Protein AF-A0A0U2KUY8-F1 (afdb_monomer)

InterPro domains:
  IPR002937 Amine oxidase [PF01593] (5-280)
  IPR036188 FAD/NAD(P)-binding domain superfamily [SSF51905] (15-247)
  IPR050464 Zeta Carotene Desaturase and Related Oxidoreductases [PTHR42923] (5-279)

Radius of gyration: 23.81 Å; Cα contacts (8 Å, |Δi|>4): 406; chains: 1; bounding box: 60×33×78 Å

Solvent-accessible surface area (backbone atoms only — not comparable to full-atom values): 16259 Å² total; per-residue (Å²): 133,51,61,41,82,47,80,41,46,52,36,30,51,3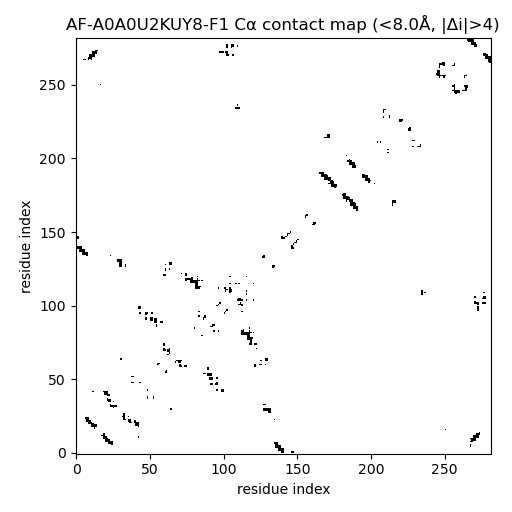7,87,92,71,47,78,22,43,39,50,49,82,44,101,51,52,45,42,56,14,58,54,47,13,62,71,68,30,70,60,48,56,72,68,45,35,53,24,43,52,48,20,55,64,73,31,53,46,57,45,32,74,80,38,49,69,62,17,52,51,58,36,58,74,32,52,90,39,26,30,42,61,54,37,46,75,48,55,26,46,71,64,44,36,48,56,50,44,24,28,52,30,31,63,73,68,66,40,43,33,76,74,34,37,28,24,63,58,49,52,53,49,32,44,45,42,65,30,53,72,71,53,65,40,63,44,64,82,55,58,55,60,74,65,50,52,40,57,52,52,49,57,42,41,78,72,73,49,83,87,72,81,80,54,46,77,70,40,71,40,64,50,64,48,99,88,62,52,77,47,73,70,30,35,37,31,35,40,93,92,47,72,50,75,49,72,66,98,73,87,83,87,94,56,56,71,71,54,40,67,68,44,52,62,74,76,50,46,78,40,65,79,58,35,56,58,71,76,61,74,84,78,84,83,84,89,86,85,85,88,74,93,46,33,82,66,32,79,89,39,68,66,66,12,55,45,82,88,59,93,62,58,64,70,44,56,38,28,21,58,83,50,101,52,55,47,75,42,124

Structure (mmCIF, N/CA/C/O backbone):
data_AF-A0A0U2KUY8-F1
#
_entry.id   AF-A0A0U2KUY8-F1
#
loop_
_atom_site.group_PDB
_atom_site.id
_atom_site.type_symbol
_atom_site.label_atom_id
_atom_site.label_alt_id
_atom_site.label_comp_id
_atom_site.label_asym_id
_atom_site.label_entity_id
_atom_site.label_seq_id
_atom_site.pdbx_PDB_ins_code
_atom_site.Cartn_x
_atom_site.Cartn_y
_atom_site.Cartn_z
_atom_site.occupancy
_atom_site.B_iso_or_equiv
_atom_site.auth_seq_id
_atom_site.auth_comp_id
_atom_site.auth_asym_id
_atom_site.auth_atom_id
_atom_site.pdbx_PDB_model_num
ATOM 1 N N . LYS A 1 1 ? -7.406 -19.605 -7.220 1.00 79.31 1 LYS A N 1
ATOM 2 C CA . LYS A 1 1 ? -8.595 -19.658 -8.114 1.00 79.31 1 LYS A CA 1
ATOM 3 C C . LYS A 1 1 ? -9.165 -18.277 -8.457 1.00 79.31 1 LYS A C 1
ATOM 5 O O . LYS A 1 1 ? -9.568 -18.095 -9.593 1.00 79.31 1 LYS A O 1
ATOM 10 N N . ASN A 1 2 ? -9.230 -17.318 -7.523 1.00 90.06 2 ASN A N 1
ATOM 11 C CA . ASN A 1 2 ? -9.741 -15.964 -7.818 1.00 90.06 2 ASN A CA 1
ATOM 12 C C . ASN A 1 2 ? -8.658 -14.955 -8.236 1.00 90.06 2 ASN A C 1
ATOM 14 O O . ASN A 1 2 ? -8.990 -13.882 -8.724 1.00 90.06 2 ASN A O 1
ATOM 18 N N . LEU A 1 3 ? -7.389 -15.318 -8.046 1.00 90.12 3 LEU A N 1
ATOM 19 C CA . LEU A 1 3 ? -6.219 -14.510 -8.359 1.00 90.12 3 LEU A CA 1
ATOM 20 C C . LEU A 1 3 ? -5.613 -14.981 -9.687 1.00 90.12 3 LEU A C 1
ATOM 22 O O . LEU A 1 3 ? -5.137 -16.119 -9.763 1.00 90.12 3 LEU A O 1
ATOM 26 N N . LEU A 1 4 ? -5.672 -14.123 -10.700 1.00 89.12 4 LEU A N 1
ATOM 27 C CA . LEU A 1 4 ? -5.078 -14.303 -12.022 1.00 89.12 4 LEU A CA 1
ATOM 28 C C . LEU A 1 4 ? -3.611 -13.899 -11.957 1.00 89.12 4 LEU A C 1
ATOM 30 O O . LEU A 1 4 ? -3.292 -12.866 -11.376 1.00 89.12 4 LEU A O 1
ATOM 34 N N . VAL A 1 5 ? -2.727 -14.722 -12.509 1.00 88.50 5 VAL A N 1
ATOM 35 C CA . VAL A 1 5 ? -1.297 -14.405 -12.570 1.00 88.50 5 VAL A CA 1
ATOM 36 C C . VAL A 1 5 ? -1.081 -13.340 -13.639 1.00 88.50 5 VAL A C 1
ATOM 38 O O . VAL A 1 5 ? -1.697 -13.415 -14.701 1.00 88.50 5 VAL A O 1
ATOM 41 N N . LYS A 1 6 ? -0.229 -12.364 -13.336 1.00 86.19 6 LYS A N 1
ATOM 42 C CA . LYS A 1 6 ? 0.294 -11.393 -14.295 1.00 86.19 6 LYS A CA 1
ATOM 43 C C . LYS A 1 6 ? 1.805 -11.534 -14.362 1.00 86.19 6 LYS A C 1
ATOM 45 O O . LYS A 1 6 ? 2.431 -12.022 -13.417 1.00 86.19 6 LYS A O 1
ATOM 50 N N . ASP A 1 7 ? 2.372 -11.091 -15.472 1.00 82.94 7 ASP A N 1
ATOM 51 C CA . ASP A 1 7 ? 3.815 -11.002 -15.622 1.00 82.94 7 ASP A CA 1
ATOM 52 C C . ASP A 1 7 ? 4.376 -10.007 -14.607 1.00 82.94 7 ASP A C 1
ATOM 54 O O . ASP A 1 7 ? 3.868 -8.894 -14.464 1.00 82.94 7 ASP A O 1
ATOM 58 N N . HIS A 1 8 ? 5.422 -10.400 -13.883 1.00 79.62 8 HIS A N 1
ATOM 59 C CA . HIS A 1 8 ? 6.060 -9.500 -12.932 1.00 79.62 8 HIS A CA 1
ATOM 60 C C . HIS A 1 8 ? 7.115 -8.637 -13.619 1.00 79.62 8 HIS A C 1
ATOM 62 O O . HIS A 1 8 ? 8.322 -8.879 -13.536 1.00 79.62 8 HIS A O 1
ATOM 68 N N . THR A 1 9 ? 6.618 -7.622 -14.309 1.00 82.81 9 THR A N 1
ATOM 69 C CA . THR A 1 9 ? 7.423 -6.638 -15.020 1.00 82.81 9 THR A CA 1
ATOM 70 C C . THR A 1 9 ? 6.902 -5.260 -14.659 1.00 82.81 9 THR A C 1
ATOM 72 O O . THR A 1 9 ? 5.727 -4.957 -14.865 1.00 82.81 9 THR A O 1
ATOM 75 N N . HIS A 1 10 ? 7.771 -4.414 -14.111 1.00 86.25 10 HIS A N 1
ATOM 76 C CA . HIS A 1 10 ? 7.418 -3.017 -13.901 1.00 86.25 10 HIS A CA 1
ATOM 77 C C . HIS A 1 10 ? 7.623 -2.276 -15.217 1.00 86.25 10 HIS A C 1
ATOM 79 O O . HIS A 1 10 ? 8.759 -2.113 -15.662 1.00 86.25 10 HIS A O 1
ATOM 85 N N . THR A 1 11 ? 6.518 -1.862 -15.833 1.00 90.00 11 THR A N 1
ATOM 86 C CA . THR A 1 11 ? 6.511 -1.249 -17.165 1.00 90.00 11 THR A CA 1
ATOM 87 C C . THR A 1 11 ? 6.420 0.267 -17.038 1.00 90.00 11 THR A C 1
ATOM 89 O O . THR A 1 11 ? 5.419 0.793 -16.559 1.00 90.00 11 THR A O 1
ATOM 92 N N . PHE A 1 12 ? 7.456 0.979 -17.465 1.00 91.62 12 PHE A N 1
ATOM 93 C CA . PHE A 1 12 ? 7.534 2.435 -17.486 1.00 91.62 12 PHE A CA 1
ATOM 94 C C . PHE A 1 12 ? 7.145 2.946 -18.874 1.00 91.62 12 PHE A C 1
ATOM 96 O O . PHE A 1 12 ? 7.868 2.743 -19.844 1.00 91.62 12 PHE A O 1
ATOM 103 N N . VAL A 1 13 ? 6.010 3.630 -18.972 1.00 91.25 13 VAL A N 1
ATOM 104 C CA . VAL A 1 13 ? 5.564 4.304 -20.192 1.00 91.25 13 VAL A CA 1
ATOM 105 C C . VAL A 1 13 ? 6.136 5.717 -20.186 1.00 91.25 13 VAL A C 1
ATOM 107 O O . VAL A 1 13 ? 5.718 6.576 -19.402 1.00 91.25 13 VAL A O 1
ATOM 110 N N . ASN A 1 14 ? 7.125 5.947 -21.044 1.00 90.88 14 ASN A N 1
ATOM 111 C CA . ASN A 1 14 ? 7.783 7.237 -21.195 1.00 90.88 14 ASN A CA 1
ATOM 112 C C . ASN A 1 14 ? 7.103 8.077 -22.287 1.00 90.88 14 ASN A C 1
ATOM 114 O O . ASN A 1 14 ? 6.387 7.571 -23.159 1.00 90.88 14 ASN A O 1
ATOM 118 N N . LYS A 1 15 ? 7.349 9.388 -22.260 1.00 88.50 15 LYS A N 1
ATOM 119 C CA . LYS A 1 15 ? 6.893 10.329 -23.287 1.00 88.50 15 LYS A CA 1
ATOM 120 C C . LYS A 1 15 ? 7.224 9.821 -24.695 1.00 88.50 15 LYS A C 1
ATOM 122 O O . LYS A 1 15 ? 8.371 9.513 -24.989 1.00 88.50 15 LYS A O 1
ATOM 127 N N . GLY A 1 16 ? 6.215 9.786 -25.565 1.00 85.62 16 GLY A N 1
ATOM 128 C CA . GLY A 1 16 ? 6.327 9.237 -26.923 1.00 85.62 16 GLY A CA 1
ATOM 129 C C . GLY A 1 16 ? 5.885 7.775 -27.052 1.00 85.62 16 GLY A C 1
ATOM 130 O O . GLY A 1 16 ? 5.761 7.294 -28.171 1.00 85.62 16 GLY A O 1
ATOM 131 N N . GLY A 1 17 ? 5.575 7.100 -25.938 1.00 84.44 17 GLY A N 1
ATOM 132 C CA . GLY A 1 17 ? 5.165 5.693 -25.925 1.00 84.44 17 GLY A CA 1
ATOM 133 C C . GLY A 1 17 ? 6.328 4.710 -25.768 1.00 84.44 17 GLY A C 1
ATOM 134 O O . GLY A 1 17 ? 6.112 3.506 -25.868 1.00 84.44 17 GLY A O 1
ATOM 135 N N . ASP A 1 18 ? 7.542 5.205 -25.506 1.00 89.00 18 ASP A N 1
ATOM 136 C CA . ASP A 1 18 ? 8.724 4.369 -25.295 1.00 89.00 18 ASP A CA 1
ATOM 137 C C . ASP A 1 18 ? 8.612 3.582 -23.985 1.00 89.00 18 ASP A C 1
ATOM 139 O O . ASP A 1 18 ? 8.395 4.150 -22.908 1.00 89.00 18 ASP A O 1
ATOM 143 N N . ILE A 1 19 ? 8.808 2.267 -24.069 1.00 90.25 19 ILE A N 1
ATOM 144 C CA . ILE A 1 19 ? 8.653 1.358 -22.934 1.00 90.25 19 ILE A CA 1
ATOM 145 C C . ILE A 1 19 ? 10.004 1.085 -22.269 1.00 90.25 19 ILE A C 1
ATOM 147 O O . ILE A 1 19 ? 10.926 0.535 -22.876 1.00 90.25 19 ILE A O 1
ATOM 151 N N . GLY A 1 20 ? 10.103 1.462 -20.996 1.00 90.69 20 GLY A N 1
ATOM 152 C CA . GLY A 1 20 ? 11.151 1.028 -20.083 1.00 90.69 20 GLY A CA 1
ATOM 153 C C . GLY A 1 20 ? 10.678 -0.127 -19.205 1.00 90.69 20 GLY A C 1
ATOM 154 O O . GLY A 1 20 ? 9.505 -0.188 -18.854 1.00 90.69 20 GLY A O 1
ATOM 155 N N . GLU A 1 21 ? 11.567 -1.030 -18.804 1.00 89.50 21 GLU A N 1
ATOM 156 C CA . GLU A 1 21 ? 11.191 -2.201 -18.006 1.00 89.50 21 GLU A CA 1
ATOM 157 C C . GLU A 1 21 ? 12.170 -2.471 -16.858 1.00 89.50 21 GLU A C 1
ATOM 159 O O . GLU A 1 21 ? 13.390 -2.319 -16.991 1.00 89.50 21 GLU A O 1
ATOM 164 N N . LEU A 1 22 ? 11.626 -2.918 -15.724 1.00 86.50 22 LEU A N 1
ATOM 165 C CA . LEU A 1 22 ? 12.345 -3.738 -14.748 1.00 86.50 22 LEU A CA 1
ATOM 166 C C . LEU A 1 22 ? 11.720 -5.132 -14.771 1.00 86.50 22 LEU A C 1
ATOM 168 O O . LEU A 1 22 ? 10.619 -5.338 -14.251 1.00 86.50 22 LEU A O 1
ATOM 172 N N . ASP A 1 23 ? 12.418 -6.071 -15.405 1.00 81.75 23 ASP A N 1
ATOM 173 C CA . ASP A 1 23 ? 11.927 -7.430 -15.597 1.00 81.75 23 ASP A CA 1
ATOM 174 C C . ASP A 1 23 ? 12.441 -8.376 -14.508 1.00 81.75 23 ASP A C 1
ATOM 176 O O . ASP A 1 23 ? 13.627 -8.708 -14.449 1.00 81.75 23 ASP A O 1
ATOM 180 N N . PHE A 1 24 ? 11.525 -8.837 -13.659 1.00 76.12 24 PHE A N 1
ATOM 181 C CA . PHE A 1 24 ? 11.818 -9.771 -12.575 1.00 76.12 24 PHE A CA 1
ATOM 182 C C . PHE A 1 24 ? 11.508 -11.230 -12.948 1.00 76.12 24 PHE A C 1
ATOM 184 O O . PHE A 1 24 ? 11.635 -12.115 -12.094 1.00 76.12 24 PHE A O 1
ATOM 191 N N . ARG A 1 25 ? 11.119 -11.507 -14.203 1.00 71.00 25 ARG A N 1
ATOM 192 C CA . ARG A 1 25 ? 10.882 -12.855 -14.746 1.00 71.00 25 ARG A CA 1
ATOM 193 C C . ARG A 1 25 ? 12.219 -13.551 -15.029 1.00 71.00 25 ARG A C 1
ATOM 195 O O . ARG A 1 25 ? 12.593 -13.790 -16.171 1.00 71.00 25 ARG A O 1
ATOM 202 N N . PHE A 1 26 ? 12.978 -13.870 -13.986 1.00 61.03 26 PHE A N 1
ATOM 203 C CA . PHE A 1 26 ? 14.208 -14.652 -14.116 1.00 61.03 26 PHE A CA 1
ATOM 204 C C . PHE A 1 26 ? 13.967 -16.088 -13.620 1.00 61.03 26 PHE A C 1
ATOM 206 O O . PHE A 1 26 ? 13.309 -16.259 -12.592 1.00 61.03 26 PHE A O 1
ATOM 213 N N . PRO A 1 27 ? 14.501 -17.132 -14.290 1.00 63.78 27 PRO A N 1
ATOM 214 C CA . PRO A 1 27 ? 14.307 -18.526 -13.869 1.00 63.78 27 PRO A CA 1
ATOM 215 C C . PRO A 1 27 ? 14.859 -18.823 -12.470 1.00 63.78 27 PRO A C 1
ATOM 217 O O . PRO A 1 27 ? 14.448 -19.786 -11.825 1.00 63.78 27 PRO A O 1
ATOM 220 N N . VAL A 1 28 ? 15.810 -18.006 -12.010 1.00 67.81 28 VAL A N 1
ATOM 221 C CA . VAL A 1 28 ? 16.430 -18.122 -10.693 1.00 67.81 28 VAL A CA 1
ATOM 222 C C . VAL A 1 28 ? 15.798 -17.105 -9.748 1.00 67.81 28 VAL A C 1
ATOM 224 O O . VAL A 1 28 ? 15.617 -15.949 -10.112 1.00 67.81 28 VAL A O 1
ATOM 227 N N . GLY A 1 29 ? 15.456 -17.538 -8.537 1.00 71.88 29 GLY A N 1
ATOM 228 C CA . GLY A 1 29 ? 14.718 -16.722 -7.577 1.00 71.88 29 GLY A CA 1
ATOM 229 C C . GLY A 1 29 ? 15.493 -15.559 -6.948 1.00 71.88 29 GLY A C 1
ATOM 230 O O . GLY A 1 29 ? 16.554 -15.136 -7.414 1.00 71.88 29 GLY A O 1
ATOM 231 N N . ALA A 1 30 ? 14.947 -15.044 -5.848 1.00 74.75 30 ALA A N 1
ATOM 232 C CA . ALA A 1 30 ? 15.564 -13.978 -5.070 1.00 74.75 30 ALA A CA 1
ATOM 233 C C . ALA A 1 30 ? 16.931 -14.417 -4.509 1.00 74.75 30 ALA A C 1
ATOM 235 O O . ALA A 1 30 ? 17.055 -15.561 -4.067 1.00 74.75 30 ALA A O 1
ATOM 236 N N . PRO A 1 31 ? 17.967 -13.553 -4.525 1.00 75.12 31 PRO A N 1
ATOM 237 C CA . PRO A 1 31 ? 17.983 -12.158 -4.995 1.00 75.12 31 PRO A CA 1
ATOM 238 C C . PRO A 1 31 ? 18.335 -11.977 -6.485 1.00 75.12 31 PRO A C 1
ATOM 240 O O . PRO A 1 31 ? 18.322 -10.853 -6.990 1.00 75.12 31 PRO A O 1
ATOM 243 N N . LEU A 1 32 ? 18.679 -13.054 -7.199 1.00 77.50 32 LEU A N 1
ATOM 244 C CA . LEU A 1 32 ? 19.323 -12.993 -8.518 1.00 77.50 32 LEU A CA 1
ATOM 245 C C . LEU A 1 32 ? 18.439 -12.349 -9.591 1.00 77.50 32 LEU A C 1
ATOM 247 O O . LEU A 1 32 ? 18.933 -11.543 -10.377 1.00 77.50 32 LEU A O 1
ATOM 251 N N . HIS A 1 33 ? 17.133 -12.618 -9.579 1.00 74.62 33 HIS A N 1
ATOM 252 C CA . HIS A 1 33 ? 16.186 -11.956 -10.482 1.00 74.62 33 HIS A CA 1
ATOM 253 C C . HIS A 1 33 ? 16.130 -10.428 -10.325 1.00 74.62 33 HIS A C 1
ATOM 255 O O . HIS A 1 33 ? 16.054 -9.718 -11.322 1.00 74.62 33 HIS A O 1
ATOM 261 N N . GLY A 1 34 ? 16.222 -9.909 -9.096 1.00 74.69 34 GLY A N 1
ATOM 262 C CA . GLY A 1 34 ? 16.196 -8.472 -8.836 1.00 74.69 34 GLY A CA 1
ATOM 263 C C . GLY A 1 34 ? 17.485 -7.805 -9.295 1.00 74.69 34 GLY A C 1
ATOM 264 O O . GLY A 1 34 ? 17.443 -6.769 -9.952 1.00 74.69 34 GLY A O 1
ATOM 265 N N . ILE A 1 35 ? 18.631 -8.438 -9.029 1.00 78.56 35 ILE A N 1
ATOM 266 C CA . ILE A 1 35 ? 19.927 -7.976 -9.544 1.00 78.56 35 ILE A CA 1
ATOM 267 C C . ILE A 1 35 ? 19.898 -7.930 -11.076 1.00 78.56 35 ILE A C 1
ATOM 269 O O . ILE A 1 35 ? 20.279 -6.916 -11.658 1.00 78.56 35 ILE A O 1
ATOM 273 N N . ASN A 1 36 ? 19.402 -8.989 -11.725 1.00 80.88 36 ASN A N 1
ATOM 274 C CA . ASN A 1 36 ? 19.253 -9.025 -13.176 1.00 80.88 36 ASN A CA 1
ATOM 275 C C . ASN A 1 36 ? 18.369 -7.873 -13.677 1.00 80.88 36 ASN A C 1
ATOM 277 O O . ASN A 1 36 ? 18.816 -7.123 -14.538 1.00 80.88 36 ASN A O 1
ATOM 281 N N . ALA A 1 37 ? 17.188 -7.668 -13.082 1.00 81.75 37 ALA A N 1
ATOM 282 C CA . ALA A 1 37 ? 16.260 -6.598 -13.456 1.00 81.75 37 ALA A CA 1
ATOM 283 C C . ALA A 1 37 ? 16.925 -5.208 -13.453 1.00 81.75 37 ALA A C 1
ATOM 285 O O . ALA A 1 37 ? 16.808 -4.448 -14.415 1.00 81.75 37 ALA A O 1
ATOM 286 N N . PHE A 1 38 ? 17.680 -4.879 -12.397 1.00 82.69 38 PHE A N 1
ATOM 287 C CA . PHE A 1 38 ? 18.364 -3.584 -12.296 1.00 82.69 38 PHE A CA 1
ATOM 288 C C . PHE A 1 38 ? 19.562 -3.448 -13.244 1.00 82.69 38 PHE A C 1
ATOM 290 O O . PHE A 1 38 ? 19.893 -2.334 -13.653 1.00 82.69 38 PHE A O 1
ATOM 297 N N . LEU A 1 39 ? 20.222 -4.548 -13.612 1.00 81.56 39 LEU A N 1
ATOM 298 C CA . LEU A 1 39 ? 21.331 -4.524 -14.568 1.00 81.56 39 LEU A CA 1
ATOM 299 C C . LEU A 1 39 ? 20.841 -4.440 -16.019 1.00 81.56 39 LEU A C 1
ATOM 301 O O . LEU A 1 39 ? 21.461 -3.761 -16.843 1.00 81.56 39 LEU A O 1
ATOM 305 N N . THR A 1 40 ? 19.725 -5.085 -16.349 1.00 84.75 40 THR A N 1
ATOM 306 C CA . THR A 1 40 ? 19.209 -5.150 -17.723 1.00 84.75 40 THR A CA 1
ATOM 307 C C . THR A 1 40 ? 18.236 -4.029 -18.063 1.00 84.75 40 THR A C 1
ATOM 309 O O . THR A 1 40 ? 17.997 -3.805 -19.246 1.00 84.75 40 THR A O 1
ATOM 312 N N . THR A 1 41 ? 17.748 -3.264 -17.079 1.00 88.75 41 THR A N 1
ATOM 313 C CA . THR A 1 41 ? 16.783 -2.184 -17.331 1.00 88.75 41 THR A CA 1
ATOM 314 C C . THR A 1 41 ? 17.248 -1.194 -18.399 1.00 88.75 41 THR A C 1
ATOM 316 O O . THR A 1 41 ? 18.391 -0.727 -18.400 1.00 88.75 41 THR A O 1
ATOM 319 N N . ASN A 1 42 ? 16.346 -0.844 -19.306 1.00 90.62 42 ASN A N 1
ATOM 320 C CA . ASN A 1 42 ? 16.508 0.220 -20.295 1.00 90.62 42 ASN A CA 1
ATOM 321 C C . ASN A 1 42 ? 15.960 1.574 -19.800 1.00 90.62 42 ASN A C 1
ATOM 323 O O . ASN A 1 42 ? 16.142 2.580 -20.479 1.00 90.62 42 ASN A O 1
ATOM 327 N N . GLN A 1 43 ? 15.344 1.624 -18.610 1.00 93.56 43 GLN A N 1
ATOM 328 C CA . GLN A 1 43 ? 14.764 2.850 -18.051 1.00 93.56 43 GLN A CA 1
ATOM 329 C C . GLN A 1 43 ? 15.827 3.869 -17.608 1.00 93.56 43 GLN A C 1
ATOM 331 O O . GLN A 1 43 ? 15.575 5.075 -17.578 1.00 93.56 43 GLN A O 1
ATOM 336 N N . LEU A 1 44 ? 17.030 3.396 -17.270 1.00 93.31 44 LEU A N 1
ATOM 337 C CA . LEU A 1 44 ? 18.150 4.228 -16.832 1.00 93.31 44 LEU A CA 1
ATOM 338 C C . LEU A 1 44 ? 19.322 4.160 -17.812 1.00 93.31 44 LEU A C 1
ATOM 340 O O . LEU A 1 44 ? 19.683 3.096 -18.319 1.00 93.31 44 LEU A O 1
ATOM 344 N N . LYS A 1 45 ? 19.986 5.305 -18.008 1.00 92.62 45 LYS A N 1
ATOM 345 C CA . LYS A 1 45 ? 21.255 5.379 -18.744 1.00 92.62 45 LYS A CA 1
ATOM 346 C C . LYS A 1 45 ? 22.369 4.679 -17.964 1.00 92.62 45 LYS A C 1
ATOM 348 O O . LYS A 1 45 ? 22.288 4.520 -16.749 1.00 92.62 45 LYS A O 1
ATOM 353 N N . ALA A 1 46 ? 23.448 4.306 -18.655 1.00 92.38 46 ALA A N 1
ATOM 354 C CA . ALA A 1 46 ? 24.543 3.520 -18.078 1.00 92.38 46 ALA A CA 1
ATOM 355 C C . ALA A 1 46 ? 25.129 4.116 -16.781 1.00 92.38 46 ALA A C 1
ATOM 357 O O . ALA A 1 46 ? 25.352 3.385 -15.818 1.00 92.38 46 ALA A O 1
ATOM 358 N N . TYR A 1 47 ? 25.325 5.439 -16.732 1.00 92.94 47 TYR A N 1
ATOM 359 C CA . TYR A 1 47 ? 25.826 6.122 -15.536 1.00 92.94 47 TYR A CA 1
ATOM 360 C C . TYR A 1 47 ? 24.866 5.988 -14.345 1.00 92.94 47 TYR A C 1
ATOM 362 O O . TYR A 1 47 ? 25.266 5.546 -13.269 1.00 92.94 47 TYR A O 1
ATOM 370 N N . ASP A 1 48 ? 23.589 6.311 -14.551 1.00 92.75 48 ASP A N 1
ATOM 371 C CA . ASP A 1 48 ? 22.556 6.233 -13.514 1.00 92.75 48 ASP A CA 1
ATOM 372 C C . ASP A 1 48 ? 22.318 4.794 -13.058 1.00 92.75 48 ASP A C 1
ATOM 374 O O . ASP A 1 48 ? 22.156 4.537 -11.870 1.00 92.75 48 ASP A O 1
ATOM 378 N N . LYS A 1 49 ? 22.387 3.829 -13.979 1.00 92.06 49 LYS A N 1
ATOM 379 C CA . LYS A 1 49 ? 22.321 2.400 -13.667 1.00 92.06 49 LYS A CA 1
ATOM 380 C C . LYS A 1 49 ? 23.461 1.966 -12.740 1.00 92.06 49 LYS A C 1
ATOM 382 O O . LYS A 1 49 ? 23.210 1.290 -11.745 1.00 92.06 49 LYS A O 1
ATOM 387 N N . ALA A 1 50 ? 24.696 2.384 -13.025 1.00 90.50 50 ALA A N 1
ATOM 388 C CA . ALA A 1 50 ? 25.850 2.067 -12.183 1.00 90.50 50 ALA A CA 1
ATOM 389 C C . ALA A 1 50 ? 25.728 2.694 -10.783 1.00 90.50 50 ALA A C 1
ATOM 391 O O . ALA A 1 50 ? 25.976 2.031 -9.776 1.00 90.50 50 ALA A O 1
ATOM 392 N N . ARG A 1 51 ? 25.289 3.956 -10.705 1.00 92.75 51 ARG A N 1
ATOM 393 C CA . ARG A 1 51 ? 25.045 4.645 -9.428 1.00 92.75 51 ARG A CA 1
ATOM 394 C C . ARG A 1 51 ? 23.896 4.025 -8.635 1.00 92.75 51 ARG A C 1
ATOM 396 O O . ARG A 1 51 ? 24.012 3.869 -7.423 1.00 92.75 51 ARG A O 1
ATOM 403 N N . ASN A 1 52 ? 22.829 3.612 -9.312 1.00 90.31 52 ASN A N 1
ATOM 404 C CA . ASN A 1 52 ? 21.723 2.881 -8.709 1.00 90.31 52 ASN A CA 1
ATOM 405 C C . ASN A 1 52 ? 22.183 1.543 -8.119 1.00 90.31 52 ASN A C 1
ATOM 407 O O . ASN A 1 52 ? 21.878 1.240 -6.967 1.00 90.31 52 ASN A O 1
ATOM 411 N N . ALA A 1 53 ? 22.966 0.773 -8.878 1.00 88.12 53 ALA A N 1
ATOM 412 C CA . ALA A 1 53 ? 23.531 -0.485 -8.403 1.00 88.12 53 ALA A CA 1
ATOM 413 C C . ALA A 1 53 ? 24.427 -0.277 -7.171 1.00 88.12 53 ALA A C 1
ATOM 415 O O . ALA A 1 53 ? 24.316 -1.035 -6.210 1.00 88.12 53 ALA A O 1
ATOM 416 N N . LEU A 1 54 ? 25.255 0.775 -7.158 1.00 89.50 54 LEU A N 1
ATOM 417 C CA . LEU A 1 54 ? 26.078 1.131 -5.998 1.00 89.50 54 LEU A CA 1
ATOM 418 C C . LEU A 1 54 ? 25.221 1.440 -4.761 1.00 89.50 54 LEU A C 1
ATOM 420 O O . LEU A 1 54 ? 25.471 0.887 -3.692 1.00 89.50 54 LEU A O 1
ATOM 424 N N . ALA A 1 55 ? 24.192 2.277 -4.904 1.00 90.75 55 ALA A N 1
ATOM 425 C CA . ALA A 1 55 ? 23.314 2.636 -3.793 1.00 90.75 55 ALA A CA 1
ATOM 426 C C . ALA A 1 55 ? 22.574 1.415 -3.217 1.00 90.75 55 ALA A C 1
ATOM 428 O O . ALA A 1 55 ? 22.506 1.247 -1.998 1.00 90.75 55 ALA A O 1
ATOM 429 N N . LEU A 1 56 ? 22.079 0.522 -4.083 1.00 86.44 56 LEU A N 1
ATOM 430 C CA . LEU A 1 56 ? 21.437 -0.728 -3.669 1.00 86.44 56 LEU A CA 1
ATOM 431 C C . LEU A 1 56 ? 22.430 -1.707 -3.024 1.00 86.44 56 LEU A C 1
ATOM 433 O O . LEU A 1 56 ? 22.083 -2.347 -2.031 1.00 86.44 56 LEU A O 1
ATOM 437 N N . ALA A 1 57 ? 23.667 -1.795 -3.517 1.00 85.88 57 ALA A N 1
ATOM 438 C CA . ALA A 1 57 ? 24.709 -2.638 -2.929 1.00 85.88 57 ALA A CA 1
ATOM 439 C C . ALA A 1 57 ? 25.133 -2.168 -1.524 1.00 85.88 57 ALA A C 1
ATOM 441 O O . ALA A 1 57 ? 25.472 -2.982 -0.670 1.00 85.88 57 ALA A O 1
ATOM 442 N N . LEU A 1 58 ? 25.077 -0.859 -1.263 1.00 87.19 58 LEU A N 1
ATOM 443 C CA . LEU A 1 58 ? 25.342 -0.267 0.054 1.00 87.19 58 LEU A CA 1
ATOM 444 C C . LEU A 1 58 ? 24.114 -0.257 0.977 1.00 87.19 58 LEU A C 1
ATOM 446 O O . LEU A 1 58 ? 24.169 0.294 2.081 1.00 87.19 58 LEU A O 1
ATOM 450 N N . SER A 1 59 ? 22.993 -0.820 0.527 1.00 87.31 59 SER A N 1
ATOM 451 C CA . SER A 1 59 ? 21.762 -0.838 1.304 1.00 87.31 59 SER A CA 1
ATOM 452 C C . SER A 1 59 ? 21.758 -1.952 2.358 1.00 87.31 59 SER A C 1
ATOM 454 O O . SER A 1 59 ? 22.359 -3.014 2.156 1.00 87.31 59 SER A O 1
ATOM 456 N N . PRO A 1 60 ? 20.996 -1.781 3.455 1.00 87.12 60 PRO A N 1
ATOM 457 C CA . PRO A 1 60 ? 20.752 -2.857 4.415 1.00 87.12 60 PRO A CA 1
ATOM 458 C C . PRO A 1 60 ? 20.115 -4.112 3.793 1.00 87.12 60 PRO A C 1
ATOM 460 O O . PRO A 1 60 ? 20.145 -5.180 4.398 1.00 87.12 60 PRO A O 1
ATOM 463 N N . VAL A 1 61 ? 19.563 -4.021 2.578 1.00 83.12 61 VAL A N 1
ATOM 464 C CA . VAL A 1 61 ? 18.974 -5.159 1.857 1.00 83.12 61 VAL A CA 1
ATOM 465 C C . VAL A 1 61 ? 20.022 -6.229 1.555 1.00 83.12 61 VAL A C 1
ATOM 467 O O . VAL A 1 61 ? 19.717 -7.414 1.645 1.00 83.12 61 VAL A O 1
ATOM 470 N N . VAL A 1 62 ? 21.278 -5.852 1.290 1.00 84.50 62 VAL A N 1
ATOM 471 C CA . VAL A 1 62 ? 22.358 -6.837 1.097 1.00 84.50 62 VAL A CA 1
ATOM 472 C C . VAL A 1 62 ? 22.602 -7.633 2.379 1.00 84.50 62 VAL A C 1
ATOM 474 O O . VAL A 1 62 ? 22.758 -8.852 2.338 1.00 84.50 62 VAL A O 1
ATOM 477 N N . LYS A 1 63 ? 22.537 -6.972 3.542 1.00 84.38 63 LYS A N 1
ATOM 478 C CA . LYS A 1 63 ? 22.622 -7.637 4.849 1.00 84.38 63 LYS A CA 1
ATOM 479 C C . LYS A 1 63 ? 21.445 -8.588 5.087 1.00 84.38 63 LYS A C 1
ATOM 481 O O . LYS A 1 63 ? 21.629 -9.588 5.781 1.00 84.38 63 LYS A O 1
ATOM 486 N N . ALA A 1 64 ? 20.276 -8.337 4.490 1.00 82.62 64 ALA A N 1
ATOM 487 C CA . ALA A 1 64 ? 19.101 -9.200 4.624 1.00 82.62 64 ALA A CA 1
ATOM 488 C C . ALA A 1 64 ? 19.317 -10.598 4.023 1.00 82.62 64 ALA A C 1
ATOM 490 O O . ALA A 1 64 ? 18.658 -11.542 4.447 1.00 82.62 64 ALA A O 1
ATOM 491 N N . LEU A 1 65 ? 20.276 -10.752 3.102 1.00 81.12 65 LEU A N 1
ATOM 492 C CA . LEU A 1 65 ? 20.655 -12.049 2.528 1.00 81.12 65 LEU A CA 1
ATOM 493 C C . LEU A 1 65 ? 21.377 -12.966 3.528 1.00 81.12 65 LEU A C 1
ATOM 495 O O . LEU A 1 65 ? 21.407 -14.176 3.332 1.00 81.12 65 LEU A O 1
ATOM 499 N N . ILE A 1 66 ? 21.960 -12.397 4.589 1.00 84.69 66 ILE A N 1
ATOM 500 C CA . ILE A 1 66 ? 22.738 -13.126 5.604 1.00 84.69 66 ILE A 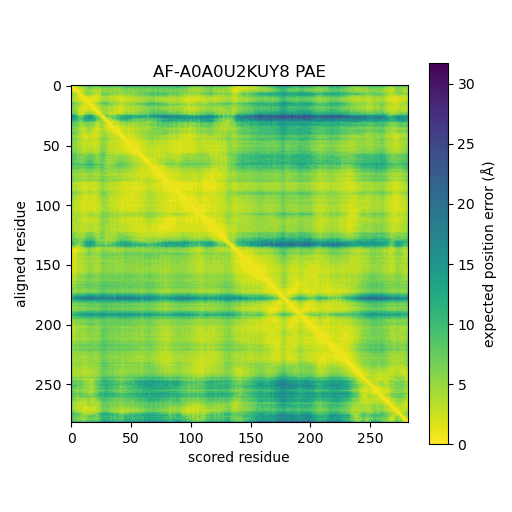CA 1
ATOM 501 C C . ILE A 1 66 ? 22.019 -13.092 6.958 1.00 84.69 66 ILE A C 1
ATOM 503 O O . ILE A 1 66 ? 21.890 -14.112 7.628 1.00 84.69 66 ILE A O 1
ATOM 507 N N . THR A 1 67 ? 21.539 -11.913 7.368 1.00 86.94 67 THR A N 1
ATOM 508 C CA . THR A 1 67 ? 20.862 -11.678 8.653 1.00 86.94 67 THR A CA 1
ATOM 509 C C . THR A 1 67 ? 19.582 -10.854 8.451 1.00 86.94 67 THR A C 1
ATOM 511 O O . THR A 1 67 ? 19.602 -9.633 8.631 1.00 86.94 67 THR A O 1
ATOM 514 N N . PRO A 1 68 ? 18.448 -11.489 8.093 1.00 83.31 68 PRO A N 1
ATOM 515 C CA . PRO A 1 68 ? 17.180 -10.791 7.864 1.00 83.31 68 PRO A CA 1
ATOM 516 C C . PRO A 1 68 ? 16.754 -9.888 9.031 1.00 83.31 68 PRO A C 1
ATOM 518 O O . PRO A 1 68 ? 16.428 -8.722 8.822 1.00 83.31 68 PRO A O 1
ATOM 521 N N . ASP A 1 69 ? 16.838 -10.381 10.271 1.00 84.75 69 ASP A N 1
ATOM 522 C CA . ASP A 1 69 ? 16.463 -9.604 11.461 1.00 84.75 69 ASP A CA 1
ATOM 523 C C . ASP A 1 69 ? 17.401 -8.415 11.702 1.00 84.75 69 ASP A C 1
ATOM 525 O O . ASP A 1 69 ? 16.959 -7.320 12.056 1.00 84.75 69 ASP A O 1
ATOM 529 N N . GLY A 1 70 ? 18.701 -8.612 11.457 1.00 88.06 70 GLY A N 1
ATOM 530 C CA . GLY A 1 70 ? 19.707 -7.559 11.553 1.00 88.06 70 GLY A CA 1
ATOM 531 C C . GLY A 1 70 ? 19.485 -6.460 10.516 1.00 88.06 70 GLY A C 1
ATOM 532 O O . GLY A 1 70 ? 19.580 -5.283 10.847 1.00 88.06 70 GLY A O 1
ATOM 533 N N . ALA A 1 71 ? 19.136 -6.831 9.284 1.00 89.00 71 ALA A N 1
ATOM 534 C CA . ALA A 1 71 ? 18.766 -5.879 8.244 1.00 89.00 71 ALA A CA 1
ATOM 535 C C . ALA A 1 71 ? 17.469 -5.135 8.578 1.00 89.00 71 ALA A C 1
ATOM 537 O O . ALA A 1 71 ? 17.398 -3.925 8.397 1.00 89.00 71 ALA A O 1
ATOM 538 N N . MET A 1 72 ? 16.455 -5.820 9.116 1.00 88.75 72 MET A N 1
ATOM 539 C CA . MET A 1 72 ? 15.205 -5.169 9.517 1.00 88.75 72 MET A CA 1
ATOM 540 C C . MET A 1 72 ? 15.392 -4.181 10.668 1.00 88.75 72 MET A C 1
ATOM 542 O O . MET A 1 72 ? 14.660 -3.193 10.723 1.00 88.75 72 MET A O 1
ATOM 546 N N . LYS A 1 73 ? 16.350 -4.413 11.573 1.00 92.25 73 LYS A N 1
ATOM 547 C CA . LYS A 1 73 ? 16.730 -3.424 12.588 1.00 92.25 73 LYS A CA 1
ATOM 548 C C . LYS A 1 73 ? 17.310 -2.171 11.931 1.00 92.25 73 LYS A C 1
ATOM 550 O O . LYS A 1 73 ? 16.756 -1.097 12.127 1.00 92.25 73 LYS A O 1
ATOM 555 N N . ASP A 1 74 ? 18.318 -2.334 11.075 1.00 92.62 74 ASP A N 1
ATOM 556 C CA . ASP A 1 74 ? 18.944 -1.212 10.367 1.00 92.62 74 ASP A CA 1
ATOM 557 C C . ASP A 1 74 ? 17.919 -0.440 9.512 1.00 92.62 74 ASP A C 1
ATOM 559 O O . ASP A 1 74 ? 17.926 0.783 9.492 1.00 92.62 74 ASP A O 1
ATOM 563 N N . ILE A 1 75 ? 16.994 -1.135 8.835 1.00 93.38 75 ILE A N 1
ATOM 564 C CA . ILE A 1 75 ? 15.922 -0.514 8.037 1.00 93.38 75 ILE A CA 1
ATOM 565 C C . ILE A 1 75 ? 14.964 0.300 8.918 1.00 93.38 75 ILE A C 1
ATOM 567 O O . ILE A 1 75 ? 14.510 1.364 8.501 1.00 93.38 75 ILE A O 1
ATOM 571 N N . ARG A 1 76 ? 14.638 -0.175 10.128 1.00 93.75 76 ARG A N 1
ATOM 572 C CA . ARG A 1 76 ? 13.771 0.554 11.072 1.00 93.75 76 ARG A CA 1
ATOM 573 C C . ARG A 1 76 ? 14.420 1.836 11.584 1.00 93.75 76 ARG A C 1
ATOM 575 O O . ARG A 1 76 ? 13.693 2.790 11.834 1.00 93.75 76 ARG A O 1
ATOM 582 N N . ASP A 1 77 ? 15.745 1.878 11.681 1.00 95.31 77 ASP A N 1
ATOM 583 C CA . ASP A 1 77 ? 16.483 3.073 12.106 1.00 95.31 77 ASP A CA 1
ATOM 584 C C . ASP A 1 77 ? 16.497 4.177 11.023 1.00 95.31 77 ASP A C 1
ATOM 586 O O . ASP A 1 77 ? 16.883 5.311 11.295 1.00 95.31 77 ASP A O 1
ATOM 590 N N . LEU A 1 78 ? 16.022 3.876 9.807 1.00 95.50 78 LEU A N 1
ATOM 591 C CA . LEU A 1 78 ? 15.897 4.818 8.685 1.00 95.50 78 LEU A CA 1
ATOM 592 C C . LEU A 1 78 ? 14.473 5.390 8.539 1.00 95.50 78 LEU A C 1
ATOM 594 O O . LEU A 1 78 ? 14.116 5.892 7.477 1.00 95.50 78 LEU A O 1
ATOM 598 N N . ASP A 1 79 ? 13.634 5.296 9.575 1.00 95.38 79 ASP A N 1
ATOM 599 C CA . ASP A 1 79 ? 12.239 5.758 9.505 1.00 95.38 79 ASP A CA 1
ATOM 600 C C . ASP A 1 79 ? 12.121 7.283 9.373 1.00 95.38 79 ASP A C 1
ATOM 602 O O . ASP A 1 79 ? 11.202 7.782 8.728 1.00 95.38 79 ASP A O 1
ATOM 606 N N . SER A 1 80 ? 13.072 8.017 9.958 1.00 95.44 80 SER A N 1
ATOM 607 C CA . SER A 1 80 ? 13.083 9.481 10.034 1.00 95.44 80 SER A CA 1
ATOM 608 C C . SER A 1 80 ? 13.795 10.173 8.867 1.00 95.44 80 SER A C 1
ATOM 610 O O . SER A 1 80 ? 14.036 11.375 8.945 1.00 95.44 80 SER A O 1
ATOM 612 N N . ILE A 1 81 ? 14.194 9.433 7.830 1.00 96.88 81 ILE A N 1
ATOM 613 C CA . ILE A 1 81 ? 14.842 9.988 6.636 1.00 96.88 81 ILE A CA 1
ATOM 614 C C . ILE A 1 81 ? 14.008 9.667 5.397 1.00 96.88 81 ILE A C 1
ATOM 616 O O . ILE A 1 81 ? 13.418 8.586 5.301 1.00 96.88 81 ILE A O 1
ATOM 620 N N . SER A 1 82 ? 13.973 10.593 4.441 1.00 97.81 82 SER A N 1
ATOM 621 C CA . SER A 1 82 ? 13.334 10.337 3.152 1.00 97.81 82 SER A CA 1
ATOM 622 C C . SER A 1 82 ? 14.119 9.287 2.360 1.00 97.81 82 SER A C 1
ATOM 624 O O . SER A 1 82 ? 15.327 9.090 2.559 1.00 97.81 82 SER A O 1
ATOM 626 N N . PHE A 1 83 ? 13.445 8.595 1.442 1.00 97.50 83 PHE A N 1
ATOM 627 C CA . PHE A 1 83 ? 14.123 7.673 0.539 1.00 97.50 83 PHE A CA 1
ATOM 628 C C . PHE A 1 83 ? 15.123 8.409 -0.359 1.00 97.50 83 PHE A C 1
ATOM 630 O O . PHE A 1 83 ? 16.217 7.891 -0.585 1.00 97.50 83 PHE A O 1
ATOM 637 N N . SER A 1 84 ? 14.799 9.623 -0.810 1.00 97.81 84 SER A N 1
ATOM 638 C CA . SER A 1 84 ? 15.711 10.468 -1.582 1.00 97.81 84 SER A CA 1
ATOM 639 C C . SER A 1 84 ? 16.999 10.788 -0.828 1.00 97.81 84 SER A C 1
ATOM 641 O O . SER A 1 84 ? 18.084 10.548 -1.364 1.00 97.81 84 SER A O 1
ATOM 643 N N . ASP A 1 85 ? 16.908 11.273 0.415 1.00 97.94 85 ASP A N 1
ATOM 644 C CA . ASP A 1 85 ? 18.086 11.618 1.224 1.00 97.94 85 ASP A CA 1
ATOM 645 C C . ASP A 1 85 ? 18.967 10.393 1.444 1.00 97.94 85 ASP A C 1
ATOM 647 O O . ASP A 1 85 ? 20.187 10.431 1.255 1.00 97.94 85 ASP A O 1
ATOM 651 N N . TRP A 1 86 ? 18.334 9.267 1.780 1.00 97.44 86 TRP A N 1
ATOM 652 C CA . TRP A 1 86 ? 19.029 8.000 1.921 1.00 97.44 86 TRP A CA 1
ATOM 653 C C . TRP A 1 86 ? 19.743 7.604 0.622 1.00 97.44 86 TRP A C 1
ATOM 655 O O . TRP A 1 86 ? 20.950 7.352 0.635 1.00 97.44 86 TRP A O 1
ATOM 665 N N . PHE A 1 87 ? 19.032 7.578 -0.504 1.00 96.94 87 PHE A N 1
ATOM 666 C CA . PHE A 1 87 ? 19.546 7.083 -1.778 1.00 96.94 87 PHE A CA 1
ATOM 667 C C . PHE A 1 87 ? 20.694 7.950 -2.316 1.00 96.94 87 PHE A C 1
ATOM 669 O O . PHE A 1 87 ? 21.726 7.424 -2.748 1.00 96.94 87 PHE A O 1
ATOM 676 N N . LEU A 1 88 ? 20.565 9.276 -2.219 1.00 97.12 88 LEU A N 1
ATOM 677 C CA . LEU A 1 88 ? 21.618 10.223 -2.591 1.00 97.12 88 LEU A CA 1
ATOM 678 C C . LEU A 1 88 ? 22.845 10.091 -1.676 1.00 97.12 88 LEU A C 1
ATOM 680 O O . LEU A 1 88 ? 23.972 10.090 -2.173 1.00 97.12 88 LEU A O 1
ATOM 684 N N . SER A 1 89 ? 22.656 9.876 -0.366 1.00 96.00 89 SER A N 1
ATOM 685 C CA . SER A 1 89 ? 23.771 9.657 0.575 1.00 96.00 89 SER A CA 1
ATOM 686 C C . SER A 1 89 ? 24.603 8.404 0.258 1.00 96.00 89 SER A C 1
ATOM 688 O O . SER A 1 89 ? 25.770 8.317 0.642 1.00 96.00 89 SER A O 1
ATOM 690 N N . LYS A 1 90 ? 24.029 7.434 -0.469 1.00 95.19 90 LYS A N 1
ATOM 691 C CA . LYS A 1 90 ? 24.711 6.216 -0.945 1.00 95.19 90 LYS A CA 1
ATOM 692 C C . LYS A 1 90 ? 25.291 6.350 -2.355 1.00 95.19 90 LYS A C 1
ATOM 694 O O . LYS A 1 90 ? 25.769 5.370 -2.920 1.00 95.19 90 LYS A O 1
ATOM 699 N N . GLY A 1 91 ? 25.284 7.558 -2.917 1.00 93.44 91 GLY A N 1
ATOM 700 C CA . GLY A 1 91 ? 25.840 7.848 -4.235 1.00 93.44 91 GLY A CA 1
ATOM 701 C C . GLY A 1 91 ? 24.884 7.574 -5.394 1.00 93.44 91 GLY A C 1
ATOM 702 O O . GLY A 1 91 ? 25.342 7.551 -6.537 1.00 93.44 91 GLY A O 1
ATOM 703 N N . GLY A 1 92 ? 23.591 7.372 -5.117 1.00 94.56 92 GLY A N 1
ATOM 704 C CA . GLY A 1 92 ? 22.544 7.364 -6.133 1.00 94.56 92 GLY A CA 1
ATOM 705 C C . GLY A 1 92 ? 22.368 8.736 -6.797 1.00 94.56 92 GLY A C 1
ATOM 706 O O . GLY A 1 92 ? 22.907 9.740 -6.331 1.00 94.56 92 GLY A O 1
ATOM 707 N N . THR A 1 93 ? 21.629 8.799 -7.907 1.00 96.56 93 THR A N 1
ATOM 708 C CA . THR A 1 93 ? 21.403 10.053 -8.646 1.00 96.56 93 THR A CA 1
ATOM 709 C C . THR A 1 93 ? 19.956 10.523 -8.559 1.00 96.56 93 THR A C 1
ATOM 711 O O . THR A 1 93 ? 19.025 9.723 -8.436 1.00 96.56 93 THR A O 1
ATOM 714 N N . ARG A 1 94 ? 19.754 11.840 -8.695 1.00 96.62 94 ARG A N 1
ATOM 715 C CA . ARG A 1 94 ? 18.412 12.431 -8.811 1.00 96.62 94 ARG A CA 1
ATOM 716 C C . ARG A 1 94 ? 17.670 11.928 -10.050 1.00 96.62 94 ARG A C 1
ATOM 718 O O . ARG A 1 94 ? 16.467 11.713 -9.986 1.00 96.62 94 ARG A O 1
ATOM 725 N N . THR A 1 95 ? 18.388 11.664 -11.141 1.00 95.75 95 THR A N 1
ATOM 726 C CA . THR A 1 95 ? 17.816 11.064 -12.352 1.00 95.75 95 THR A CA 1
ATOM 727 C C . THR A 1 95 ? 17.237 9.678 -12.077 1.00 95.75 95 THR A C 1
ATOM 729 O O . THR A 1 95 ? 16.130 9.396 -12.521 1.00 95.75 95 THR A O 1
ATOM 732 N N . SER A 1 96 ? 17.936 8.816 -11.324 1.00 94.69 96 SER A N 1
ATOM 733 C CA . SER A 1 96 ? 17.386 7.515 -10.920 1.00 94.69 96 SER A CA 1
ATOM 734 C C . SER A 1 96 ? 16.133 7.662 -10.065 1.00 94.69 96 SER A C 1
ATOM 736 O O . SER A 1 96 ? 15.196 6.887 -10.239 1.00 94.69 96 SER A O 1
ATOM 738 N N . ILE A 1 97 ? 16.103 8.660 -9.176 1.00 95.56 97 ILE A N 1
ATOM 739 C CA . ILE A 1 97 ? 14.914 8.961 -8.376 1.00 95.56 97 ILE A CA 1
ATOM 740 C C . ILE A 1 97 ? 13.741 9.306 -9.299 1.00 95.56 97 ILE A C 1
ATOM 742 O O . ILE A 1 97 ? 12.781 8.550 -9.369 1.00 95.56 97 ILE A O 1
ATOM 746 N N . GLN A 1 98 ? 13.884 10.341 -10.123 1.00 94.81 98 GLN A N 1
ATOM 747 C CA . GLN A 1 98 ? 12.801 10.842 -10.976 1.00 94.81 98 GLN A CA 1
ATOM 748 C C . GLN A 1 98 ? 12.335 9.836 -12.034 1.00 94.81 98 GLN A C 1
ATOM 750 O O . GLN A 1 98 ? 11.148 9.723 -12.320 1.00 94.81 98 GLN A O 1
ATOM 755 N N . ARG A 1 99 ? 13.265 9.104 -12.661 1.00 93.38 99 ARG A N 1
ATOM 756 C CA . ARG A 1 99 ? 12.935 8.216 -13.789 1.00 93.38 99 ARG A CA 1
ATOM 757 C C . ARG A 1 99 ? 12.469 6.832 -13.365 1.00 93.38 99 ARG A C 1
ATOM 759 O O . ARG A 1 99 ? 11.866 6.148 -14.188 1.00 93.38 99 ARG A O 1
ATOM 766 N N . MET A 1 100 ? 12.772 6.401 -12.143 1.00 92.94 100 MET A N 1
ATOM 767 C CA . MET A 1 100 ? 12.527 5.025 -11.713 1.00 92.94 100 MET A CA 1
ATOM 768 C C . MET A 1 100 ? 11.917 4.940 -10.316 1.00 92.94 100 MET A C 1
ATOM 770 O O . MET A 1 100 ? 10.902 4.266 -10.158 1.00 92.94 100 MET A O 1
ATOM 774 N N . TRP A 1 101 ? 12.486 5.610 -9.312 1.00 93.62 101 TRP A N 1
ATOM 775 C CA . TRP A 1 101 ? 12.026 5.434 -7.932 1.00 93.62 101 TRP A CA 1
ATOM 776 C C . TRP A 1 101 ? 10.763 6.214 -7.578 1.00 93.62 101 TRP A C 1
ATOM 778 O O . TRP A 1 101 ? 9.929 5.646 -6.883 1.00 93.62 101 TRP A O 1
ATOM 788 N N . ASP A 1 102 ? 10.566 7.431 -8.085 1.00 94.56 102 ASP A N 1
ATOM 789 C CA . ASP A 1 102 ? 9.329 8.196 -7.879 1.00 94.56 102 ASP A CA 1
ATOM 790 C C . ASP A 1 102 ? 8.106 7.445 -8.427 1.00 94.56 102 ASP A C 1
ATOM 792 O O . ASP A 1 102 ? 7.171 7.215 -7.660 1.00 94.56 102 ASP A O 1
ATOM 796 N N . PRO A 1 103 ? 8.115 6.912 -9.670 1.00 92.50 103 PRO A N 1
ATOM 797 C CA . PRO A 1 103 ? 7.008 6.081 -10.143 1.00 92.50 103 PRO A CA 1
ATOM 798 C C . PRO A 1 103 ? 6.737 4.856 -9.257 1.00 92.50 103 PRO A C 1
ATOM 800 O O . PRO A 1 103 ? 5.582 4.504 -9.006 1.00 92.50 103 PRO A O 1
ATOM 803 N N . VAL A 1 104 ? 7.791 4.200 -8.758 1.00 90.31 104 VAL A N 1
ATOM 804 C CA . VAL A 1 104 ? 7.651 3.059 -7.842 1.00 90.31 104 VAL A CA 1
ATOM 805 C C . VAL A 1 104 ? 7.063 3.507 -6.500 1.00 90.31 104 VAL A C 1
ATOM 807 O O . VAL A 1 104 ? 6.146 2.856 -6.001 1.00 90.31 104 VAL A O 1
ATOM 810 N N . ALA A 1 105 ? 7.524 4.626 -5.940 1.00 92.69 105 ALA A N 1
ATOM 811 C CA . ALA A 1 105 ? 7.011 5.196 -4.698 1.00 92.69 105 ALA A CA 1
ATOM 812 C C . ALA A 1 105 ? 5.530 5.593 -4.826 1.00 92.69 105 ALA A C 1
ATOM 814 O O . ALA A 1 105 ? 4.731 5.261 -3.947 1.00 92.69 105 ALA A O 1
ATOM 815 N N . TYR A 1 106 ? 5.119 6.165 -5.962 1.00 91.69 106 TYR A N 1
ATOM 816 C CA . TYR A 1 106 ? 3.715 6.475 -6.237 1.00 91.69 106 TYR A CA 1
ATOM 817 C C . TYR A 1 106 ? 2.820 5.237 -6.273 1.00 91.69 106 TYR A C 1
ATOM 819 O O . TYR A 1 106 ? 1.699 5.288 -5.771 1.00 91.69 106 TYR A O 1
ATOM 827 N N . ALA A 1 107 ? 3.288 4.111 -6.814 1.00 87.12 107 ALA A N 1
ATOM 828 C CA . ALA A 1 107 ? 2.507 2.872 -6.780 1.00 87.12 107 ALA A CA 1
ATOM 829 C C . ALA A 1 107 ? 2.423 2.240 -5.383 1.00 87.12 107 ALA A C 1
ATOM 831 O O . ALA A 1 107 ? 1.492 1.485 -5.109 1.00 87.12 107 ALA A O 1
ATOM 832 N N . LEU A 1 108 ? 3.394 2.518 -4.510 1.00 87.62 108 LEU A N 1
ATOM 833 C CA . LEU A 1 108 ? 3.464 1.936 -3.170 1.00 87.62 108 LEU A CA 1
ATOM 834 C C . LEU A 1 108 ? 2.724 2.763 -2.118 1.00 87.62 108 LEU A C 1
ATOM 836 O O . LEU A 1 108 ? 2.013 2.203 -1.285 1.00 87.62 108 LEU A O 1
ATOM 840 N N . GLY A 1 109 ? 2.916 4.080 -2.135 1.00 88.31 109 GLY A N 1
ATOM 841 C CA . GLY A 1 109 ? 2.441 4.990 -1.093 1.00 88.31 109 GLY A CA 1
ATOM 842 C C . GLY A 1 109 ? 1.755 6.252 -1.606 1.00 88.31 109 GLY A C 1
ATOM 843 O O . GLY A 1 109 ? 1.330 7.059 -0.783 1.00 88.31 109 GLY A O 1
ATOM 844 N N . PHE A 1 110 ? 1.629 6.426 -2.927 1.00 91.56 110 PHE A N 1
ATOM 845 C CA . PHE A 1 110 ? 1.036 7.613 -3.563 1.00 91.56 110 PHE A CA 1
ATOM 846 C C . PHE A 1 110 ? 1.736 8.939 -3.215 1.00 91.56 110 PHE A C 1
ATOM 848 O O . PHE A 1 110 ? 1.132 10.004 -3.307 1.00 91.56 110 PHE A O 1
ATOM 855 N N . ILE A 1 111 ? 3.011 8.872 -2.829 1.00 93.50 111 ILE A N 1
ATOM 856 C CA . ILE A 1 111 ? 3.889 10.016 -2.550 1.00 93.50 111 ILE A CA 1
ATOM 857 C C . ILE A 1 111 ? 5.267 9.765 -3.168 1.00 93.50 111 ILE A C 1
ATOM 859 O O . ILE A 1 111 ? 5.640 8.612 -3.391 1.00 93.50 111 ILE A O 1
ATOM 863 N N . ASP A 1 112 ? 5.997 10.841 -3.451 1.00 94.56 112 ASP A N 1
ATOM 864 C CA . ASP A 1 112 ? 7.326 10.797 -4.067 1.00 94.56 112 ASP A CA 1
ATOM 865 C C . ASP A 1 112 ? 8.427 10.322 -3.096 1.00 94.56 112 ASP A C 1
ATOM 867 O O . ASP A 1 112 ? 8.203 10.103 -1.897 1.00 94.56 112 ASP A O 1
ATOM 871 N N . CYS A 1 113 ? 9.648 10.172 -3.614 1.00 96.62 113 CYS A N 1
ATOM 872 C CA . CYS A 1 113 ? 10.795 9.733 -2.825 1.00 96.62 113 CYS A CA 1
ATOM 873 C C . CYS A 1 113 ? 11.302 10.772 -1.810 1.00 96.62 113 CYS A C 1
ATOM 875 O O . CYS A 1 113 ? 11.993 10.389 -0.861 1.00 96.62 113 CYS A O 1
ATOM 877 N N . ASP A 1 114 ? 10.975 12.056 -1.990 1.00 96.94 114 ASP A N 1
ATOM 878 C CA . ASP A 1 114 ? 11.348 13.132 -1.063 1.00 96.94 114 ASP A CA 1
ATOM 879 C C . ASP A 1 114 ? 10.477 13.097 0.203 1.00 96.94 114 ASP A C 1
ATOM 881 O O . ASP A 1 114 ? 10.925 13.490 1.280 1.00 96.94 114 ASP A O 1
ATOM 885 N N . ASN A 1 115 ? 9.252 12.579 0.095 1.00 95.44 115 ASN A N 1
ATOM 886 C CA . ASN A 1 115 ? 8.291 12.511 1.192 1.00 95.44 115 ASN A CA 1
ATOM 887 C C . ASN A 1 115 ? 8.144 11.105 1.794 1.00 95.44 115 ASN A C 1
ATOM 889 O O . ASN A 1 115 ? 7.777 10.973 2.964 1.00 95.44 115 ASN A O 1
ATOM 893 N N . ILE A 1 116 ? 8.410 10.038 1.032 1.00 95.62 116 ILE A N 1
ATOM 894 C CA . ILE A 1 116 ? 8.321 8.670 1.553 1.00 95.62 116 ILE A CA 1
ATOM 895 C C . ILE A 1 116 ? 9.525 8.328 2.437 1.00 95.62 116 ILE A C 1
ATOM 897 O O . ILE A 1 116 ? 10.677 8.586 2.092 1.00 95.62 116 ILE A O 1
ATOM 901 N N . SER A 1 117 ? 9.266 7.678 3.571 1.00 96.50 117 SER A N 1
ATOM 902 C CA . SER A 1 117 ? 10.325 7.184 4.455 1.00 96.50 117 SER A CA 1
ATOM 903 C C . SER A 1 117 ? 11.185 6.118 3.765 1.00 96.50 117 SER A C 1
ATOM 905 O O . SER A 1 117 ? 10.659 5.176 3.155 1.00 96.50 117 SER A O 1
ATOM 907 N N . ALA A 1 118 ? 12.508 6.197 3.935 1.00 96.31 118 ALA A N 1
ATOM 908 C CA . ALA A 1 118 ? 13.439 5.187 3.436 1.00 96.31 118 ALA A CA 1
ATOM 909 C C . ALA A 1 118 ? 13.117 3.792 3.990 1.00 96.31 118 ALA A C 1
ATOM 911 O O . ALA A 1 118 ? 13.219 2.797 3.268 1.00 96.31 118 ALA A O 1
ATOM 912 N N . ARG A 1 119 ? 12.648 3.712 5.244 1.00 95.44 119 ARG A N 1
ATOM 913 C CA . ARG A 1 119 ? 12.188 2.462 5.861 1.00 95.44 119 ARG A CA 1
ATOM 914 C C . ARG A 1 119 ? 11.115 1.769 5.023 1.00 95.44 119 ARG A C 1
ATOM 916 O O . ARG A 1 119 ? 11.166 0.546 4.870 1.00 95.44 119 ARG A O 1
ATOM 923 N N . CYS A 1 120 ? 10.142 2.521 4.508 1.00 93.69 120 CYS A N 1
ATOM 924 C CA . CYS A 1 120 ? 9.019 1.976 3.745 1.00 93.69 120 CYS A CA 1
ATOM 925 C C . CYS A 1 120 ? 9.519 1.272 2.475 1.00 93.69 120 CYS A C 1
ATOM 927 O O . CYS A 1 120 ? 9.285 0.076 2.288 1.00 93.69 120 CYS A O 1
ATOM 929 N N . MET A 1 121 ? 10.309 1.989 1.673 1.00 92.81 121 MET A N 1
ATOM 930 C CA . MET A 1 121 ? 10.874 1.488 0.418 1.00 92.81 121 MET A CA 1
ATOM 931 C C . MET A 1 121 ? 11.839 0.314 0.645 1.00 92.81 121 MET A C 1
ATOM 933 O O . MET A 1 121 ? 11.711 -0.741 0.023 1.00 92.81 121 MET A O 1
ATOM 937 N N . LEU A 1 122 ? 12.770 0.443 1.596 1.00 92.56 122 LEU A N 1
ATOM 938 C CA . LEU A 1 122 ? 13.779 -0.587 1.867 1.00 92.56 122 LEU A CA 1
ATOM 939 C C . LEU A 1 122 ? 13.190 -1.868 2.462 1.00 92.56 122 LEU A C 1
ATOM 941 O O . LEU A 1 122 ? 13.719 -2.951 2.215 1.00 92.56 122 LEU A O 1
ATOM 945 N N . THR A 1 123 ? 12.084 -1.777 3.206 1.00 90.69 123 THR A N 1
ATOM 946 C CA . THR A 1 123 ? 11.365 -2.967 3.688 1.00 90.69 123 THR A CA 1
ATOM 947 C C . THR A 1 123 ? 10.838 -3.790 2.513 1.00 90.69 123 THR A C 1
ATOM 949 O O . THR A 1 123 ? 10.978 -5.013 2.501 1.00 90.69 123 THR A O 1
ATOM 952 N N . ILE A 1 124 ? 10.273 -3.130 1.502 1.00 85.06 124 ILE A N 1
ATOM 953 C CA . ILE A 1 124 ? 9.754 -3.792 0.300 1.00 85.06 124 ILE A CA 1
ATOM 954 C C . ILE A 1 124 ? 10.899 -4.410 -0.507 1.00 85.06 124 ILE A C 1
ATOM 956 O O . ILE A 1 124 ? 10.814 -5.570 -0.906 1.00 85.06 124 ILE A O 1
ATOM 960 N N . PHE A 1 125 ? 12.015 -3.697 -0.669 1.00 82.12 125 PHE A N 1
ATOM 961 C CA . PHE A 1 125 ? 13.189 -4.247 -1.354 1.00 82.12 125 PHE A CA 1
ATOM 962 C C . PHE A 1 125 ? 13.804 -5.430 -0.609 1.00 82.12 125 PHE A C 1
ATOM 964 O O . PHE A 1 125 ? 14.212 -6.398 -1.243 1.00 82.12 125 PHE A O 1
ATOM 971 N N . SER A 1 126 ? 13.810 -5.400 0.725 1.00 83.88 126 SER A N 1
ATOM 972 C CA . SER A 1 126 ? 14.224 -6.538 1.550 1.00 83.88 126 SER A CA 1
ATOM 973 C C . SER A 1 126 ? 13.341 -7.764 1.306 1.00 83.88 126 SER A C 1
ATOM 975 O O . SER A 1 126 ? 13.848 -8.876 1.143 1.00 83.88 126 SER A O 1
ATOM 977 N N . LEU A 1 127 ? 12.023 -7.575 1.185 1.00 79.62 127 LEU A N 1
ATOM 978 C CA . LEU A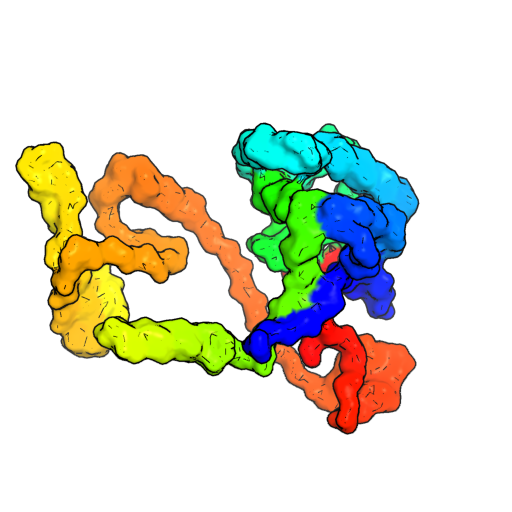 1 127 ? 11.103 -8.660 0.838 1.00 79.62 127 LEU A CA 1
ATOM 979 C C . LEU A 1 127 ? 11.382 -9.218 -0.562 1.00 79.62 127 LEU A C 1
ATOM 981 O O . LEU A 1 127 ? 11.464 -10.436 -0.706 1.00 79.62 127 LEU A O 1
ATOM 985 N N . PHE A 1 128 ? 11.588 -8.365 -1.569 1.00 74.81 128 PHE A N 1
ATOM 986 C CA . PHE A 1 128 ? 11.919 -8.824 -2.924 1.00 74.81 128 PHE A CA 1
ATOM 987 C C . PHE A 1 128 ? 13.278 -9.523 -3.003 1.00 74.81 128 PHE A C 1
ATOM 989 O O . PHE A 1 128 ? 13.413 -10.509 -3.717 1.00 74.81 128 PHE A O 1
ATOM 996 N N . ALA A 1 129 ? 14.271 -9.066 -2.242 1.00 72.62 129 ALA A N 1
ATOM 997 C CA . ALA A 1 129 ? 15.598 -9.672 -2.227 1.00 72.62 129 ALA A CA 1
ATOM 998 C C . ALA A 1 129 ? 15.646 -11.025 -1.500 1.00 72.62 129 ALA A C 1
ATOM 1000 O O . ALA A 1 129 ? 16.552 -11.815 -1.756 1.00 72.62 129 ALA A O 1
ATOM 1001 N N . THR A 1 130 ? 14.693 -11.308 -0.605 1.00 74.25 130 THR A N 1
ATOM 1002 C CA . THR A 1 130 ? 14.716 -12.517 0.242 1.00 74.25 130 THR A CA 1
ATOM 1003 C C . THR A 1 130 ? 13.620 -13.531 -0.078 1.00 74.25 130 THR A C 1
ATOM 1005 O O . THR A 1 130 ? 13.755 -14.701 0.276 1.00 74.25 130 THR A O 1
ATOM 1008 N N . LYS A 1 131 ? 12.532 -13.131 -0.747 1.00 76.25 131 LYS A N 1
ATOM 1009 C CA . LYS A 1 131 ? 11.388 -14.007 -1.034 1.00 76.25 131 LYS A CA 1
ATOM 1010 C C . LYS A 1 131 ? 11.100 -14.071 -2.528 1.00 76.25 131 LYS A C 1
ATOM 1012 O O . LYS A 1 131 ? 10.422 -13.206 -3.074 1.00 76.25 131 LYS A O 1
ATOM 1017 N N . THR A 1 132 ? 11.505 -15.167 -3.164 1.00 69.62 132 THR A N 1
ATOM 1018 C CA . THR A 1 132 ? 11.254 -15.433 -4.592 1.00 69.62 132 THR A CA 1
ATOM 1019 C C . THR A 1 132 ? 9.781 -15.259 -4.979 1.00 69.62 132 THR A C 1
ATOM 1021 O O . THR A 1 132 ? 9.469 -14.583 -5.957 1.00 69.62 132 THR A O 1
ATOM 1024 N N . GLU A 1 133 ? 8.855 -15.794 -4.178 1.00 68.44 133 GLU A N 1
ATOM 1025 C CA . GLU A 1 133 ? 7.413 -15.694 -4.446 1.00 68.44 133 GLU A CA 1
ATOM 1026 C C . GLU A 1 133 ? 6.809 -14.318 -4.141 1.00 68.44 133 GLU A C 1
ATOM 1028 O O . GLU A 1 133 ? 5.715 -14.024 -4.617 1.00 68.44 133 GLU A O 1
ATOM 1033 N N . ALA A 1 134 ? 7.497 -13.455 -3.381 1.00 64.31 134 ALA A N 1
ATOM 1034 C CA . ALA A 1 134 ? 6.994 -12.108 -3.083 1.00 64.31 134 ALA A CA 1
ATOM 1035 C C . ALA A 1 134 ? 6.929 -11.221 -4.331 1.00 64.31 134 ALA A C 1
ATOM 1037 O O . ALA A 1 134 ? 6.260 -10.196 -4.325 1.00 64.31 134 ALA A O 1
ATOM 1038 N N . SER A 1 135 ? 7.596 -11.648 -5.399 1.00 65.56 135 SER A N 1
ATOM 1039 C CA . SER A 1 135 ? 7.577 -11.021 -6.709 1.00 65.56 135 SER A CA 1
ATOM 1040 C C . SER A 1 135 ? 6.382 -11.467 -7.576 1.00 65.56 135 SER A C 1
ATOM 1042 O O . SER A 1 135 ? 6.181 -10.962 -8.664 1.00 65.56 135 SER A O 1
ATOM 1044 N N . LEU A 1 136 ? 5.531 -12.406 -7.148 1.00 76.56 136 LEU A N 1
ATOM 1045 C CA . LEU A 1 136 ? 4.407 -12.835 -7.989 1.00 76.56 136 LEU A CA 1
ATOM 1046 C C . LEU A 1 136 ? 3.268 -11.810 -7.979 1.00 76.56 136 LEU A C 1
ATOM 1048 O O . LEU A 1 136 ? 2.514 -11.711 -7.007 1.00 76.56 136 LEU A O 1
ATOM 1052 N N . LEU A 1 137 ? 3.073 -11.121 -9.104 1.00 83.06 137 LEU A N 1
ATOM 1053 C CA . LEU A 1 137 ? 1.925 -10.247 -9.296 1.00 83.06 137 LEU A CA 1
ATOM 1054 C C . LEU A 1 137 ? 0.672 -11.069 -9.611 1.00 83.06 137 LEU A C 1
ATOM 1056 O O . LEU A 1 137 ? 0.649 -11.928 -10.498 1.00 83.06 137 LEU A O 1
ATOM 1060 N N . ARG A 1 138 ? -0.406 -10.794 -8.873 1.00 87.44 138 ARG A N 1
ATOM 1061 C CA . ARG A 1 138 ? -1.715 -11.375 -9.151 1.00 87.44 138 ARG A CA 1
ATOM 1062 C C . ARG A 1 138 ? -2.806 -10.329 -9.068 1.00 87.44 138 ARG A C 1
ATOM 1064 O O . ARG A 1 138 ? -2.879 -9.583 -8.097 1.00 87.44 138 ARG A O 1
ATOM 1071 N N . MET A 1 139 ? -3.708 -10.356 -10.038 1.00 89.00 139 MET A N 1
ATOM 1072 C CA . MET A 1 139 ? -4.892 -9.506 -10.045 1.00 89.00 139 MET A CA 1
ATOM 1073 C C . MET A 1 139 ? -6.132 -10.313 -9.704 1.00 89.00 139 MET A C 1
ATOM 1075 O O . MET A 1 139 ? -6.242 -11.504 -10.004 1.00 89.00 139 MET A O 1
ATOM 1079 N N . LEU A 1 140 ? -7.087 -9.670 -9.045 1.00 92.00 140 LEU A N 1
ATOM 1080 C CA . LEU A 1 140 ? -8.371 -10.297 -8.796 1.00 92.00 140 LEU A CA 1
ATOM 1081 C C . LEU A 1 140 ? -9.137 -10.396 -10.119 1.00 92.00 140 LEU A C 1
ATOM 1083 O O . LEU A 1 140 ? -9.188 -9.434 -10.873 1.00 92.00 140 LEU A O 1
ATOM 1087 N N . LYS A 1 141 ? -9.776 -11.536 -10.391 1.00 90.94 141 LYS A N 1
ATOM 1088 C CA . LYS A 1 141 ? -10.510 -11.778 -11.652 1.00 90.94 141 LYS A CA 1
ATOM 1089 C C . LYS A 1 141 ? -11.786 -10.934 -11.853 1.00 90.94 141 LYS A C 1
ATOM 1091 O O . LYS A 1 141 ? -12.634 -11.281 -12.669 1.00 90.94 141 LYS A O 1
ATOM 1096 N N . GLY A 1 142 ? -11.988 -9.905 -11.040 1.00 91.94 142 GLY A N 1
ATOM 1097 C CA . GLY A 1 142 ? -13.150 -9.027 -11.055 1.00 91.94 142 GLY A CA 1
ATOM 1098 C C . GLY A 1 142 ? -13.337 -8.337 -9.708 1.00 91.94 142 GLY A C 1
ATOM 1099 O O . GLY A 1 142 ? -12.409 -8.265 -8.906 1.00 91.94 142 GLY A O 1
ATOM 1100 N N . SER A 1 143 ? -14.557 -7.868 -9.441 1.00 93.06 143 SER A N 1
ATOM 1101 C CA . SER A 1 143 ? -14.870 -7.082 -8.241 1.00 93.06 143 SER A CA 1
ATOM 1102 C C . SER A 1 143 ? -14.409 -7.748 -6.926 1.00 93.06 143 SER A C 1
ATOM 1104 O O . SER A 1 143 ? -14.738 -8.920 -6.685 1.00 93.06 143 SER A O 1
ATOM 1106 N N . PRO A 1 144 ? -13.736 -6.995 -6.028 1.00 94.56 144 PRO A N 1
ATOM 1107 C CA . PRO A 1 144 ? -13.410 -7.433 -4.672 1.00 94.56 144 PRO A CA 1
ATOM 1108 C C . PRO A 1 144 ? -14.598 -7.959 -3.874 1.00 94.56 144 PRO A C 1
ATOM 1110 O O . PRO A 1 144 ? -14.438 -8.931 -3.139 1.00 94.56 144 PRO A O 1
ATOM 1113 N N . ASP A 1 145 ? -15.797 -7.392 -4.041 1.00 93.75 145 ASP A N 1
ATOM 1114 C CA . ASP A 1 145 ? -16.986 -7.874 -3.327 1.00 93.75 145 ASP A CA 1
ATOM 1115 C C . ASP A 1 145 ? -17.329 -9.320 -3.705 1.00 93.75 145 ASP A C 1
ATOM 1117 O O . ASP A 1 145 ? -17.607 -10.139 -2.837 1.00 93.75 145 ASP A O 1
ATOM 1121 N N . VAL A 1 146 ? -17.223 -9.677 -4.985 1.00 95.56 146 VAL A N 1
ATOM 1122 C CA . VAL A 1 146 ? -17.581 -11.020 -5.465 1.00 95.56 146 VAL A CA 1
ATOM 1123 C C . VAL A 1 146 ? -16.476 -12.031 -5.171 1.00 95.56 146 VAL A C 1
ATOM 1125 O O . VAL A 1 146 ? -16.755 -13.165 -4.782 1.00 95.56 146 VAL A O 1
ATOM 1128 N N . TYR A 1 147 ? -15.213 -11.640 -5.359 1.00 95.81 147 TYR A N 1
ATOM 1129 C CA . TYR A 1 147 ? -14.105 -12.595 -5.423 1.00 95.81 147 TYR A CA 1
ATOM 1130 C C . TYR A 1 147 ? -13.145 -12.573 -4.230 1.00 95.81 147 TYR A C 1
ATOM 1132 O O . TYR A 1 147 ? -12.322 -13.488 -4.125 1.00 95.81 147 TYR A O 1
ATOM 1140 N N . LEU A 1 148 ? -13.272 -11.605 -3.319 1.00 95.44 148 LEU A N 1
ATOM 1141 C CA . LEU A 1 148 ? -12.471 -11.520 -2.095 1.00 95.44 148 LEU A CA 1
ATOM 1142 C C . LEU A 1 148 ? -13.357 -11.396 -0.847 1.00 95.44 148 LEU A C 1
ATOM 1144 O O . LEU A 1 148 ? -13.434 -12.327 -0.046 1.00 95.44 148 LEU A O 1
ATOM 1148 N N . SER A 1 149 ? -14.074 -10.284 -0.705 1.00 95.38 149 SER A N 1
ATOM 1149 C CA . SER A 1 149 ? -14.859 -9.970 0.493 1.00 95.38 149 SER A CA 1
ATOM 1150 C C . SER A 1 149 ? -16.096 -10.858 0.638 1.00 95.38 149 SER A C 1
ATOM 1152 O O . SER A 1 149 ? -16.447 -11.247 1.749 1.00 95.38 149 SER A O 1
ATOM 1154 N N . GLY A 1 150 ? -16.745 -11.233 -0.465 1.00 95.38 150 GLY A N 1
ATOM 1155 C CA . GLY A 1 150 ? -17.920 -12.106 -0.487 1.00 95.38 150 GLY A CA 1
ATOM 1156 C C . GLY A 1 150 ? -17.647 -13.502 0.078 1.00 95.38 150 GLY A C 1
ATOM 1157 O O . GLY A 1 150 ? -18.368 -13.923 0.986 1.00 95.38 150 GLY A O 1
ATOM 1158 N N . PRO A 1 151 ? -16.598 -14.212 -0.382 1.00 96.19 151 PRO A N 1
ATOM 1159 C CA . PRO A 1 151 ? -16.170 -15.475 0.213 1.00 96.19 151 PRO A CA 1
ATOM 1160 C C . PRO A 1 151 ? -15.850 -15.370 1.711 1.00 96.19 151 PRO A C 1
ATOM 1162 O O . PRO A 1 151 ? -16.282 -16.226 2.482 1.00 96.19 151 PRO A O 1
ATOM 1165 N N . ILE A 1 152 ? -15.163 -14.302 2.139 1.00 96.69 152 ILE A N 1
ATOM 1166 C CA . ILE A 1 152 ? -14.856 -14.054 3.559 1.00 96.69 152 ILE A CA 1
ATOM 1167 C C . ILE A 1 152 ? -16.150 -13.860 4.361 1.00 96.69 152 ILE A C 1
ATOM 1169 O O . ILE A 1 152 ? -16.341 -14.494 5.400 1.00 96.69 152 ILE A O 1
ATOM 1173 N N . ARG A 1 153 ? -17.076 -13.034 3.855 1.00 97.06 153 ARG A N 1
ATOM 1174 C CA . ARG A 1 153 ? -18.397 -12.810 4.457 1.00 97.06 153 ARG A CA 1
ATOM 1175 C C . ARG A 1 153 ? -19.158 -14.121 4.606 1.00 97.06 153 ARG A C 1
ATOM 1177 O O . ARG A 1 153 ? -19.677 -14.389 5.684 1.00 97.06 153 ARG A O 1
ATOM 1184 N N . LYS A 1 154 ? -19.196 -14.943 3.550 1.00 97.25 154 LYS A N 1
ATOM 1185 C CA . LYS A 1 154 ? -19.874 -16.242 3.571 1.00 97.25 154 LYS A CA 1
ATOM 1186 C C . LYS A 1 154 ? -19.292 -17.144 4.658 1.00 97.25 154 LYS A C 1
ATOM 1188 O O . LYS A 1 154 ? -20.046 -17.628 5.490 1.00 97.25 154 LYS A O 1
ATOM 1193 N N . TYR A 1 155 ? -17.969 -17.299 4.697 1.00 98.00 155 TYR A N 1
ATOM 1194 C CA . TYR A 1 155 ? -17.296 -18.121 5.704 1.00 98.00 155 TYR A CA 1
ATOM 1195 C C . TYR A 1 155 ? -17.621 -17.675 7.139 1.00 98.00 155 TYR A C 1
ATOM 1197 O O . TYR A 1 155 ? -17.912 -18.505 7.996 1.00 98.00 155 TYR A O 1
ATOM 1205 N N . ILE A 1 156 ? -17.614 -16.363 7.400 1.00 98.38 156 ILE A N 1
ATOM 1206 C CA . ILE A 1 156 ? -17.953 -15.811 8.719 1.00 98.38 156 ILE A CA 1
ATOM 1207 C C . ILE A 1 156 ? -19.426 -16.076 9.063 1.00 98.38 156 ILE A C 1
ATOM 1209 O O . ILE A 1 156 ? -19.725 -16.483 10.184 1.00 98.38 156 ILE A O 1
ATOM 1213 N N . THR A 1 157 ? -20.346 -15.873 8.117 1.00 98.19 157 THR A N 1
ATOM 1214 C CA . THR A 1 157 ? -21.784 -16.093 8.338 1.00 98.19 157 THR A CA 1
ATOM 1215 C C . THR A 1 157 ? -22.139 -17.566 8.514 1.00 98.19 157 THR A C 1
ATOM 1217 O O . THR A 1 157 ? -22.918 -17.881 9.410 1.00 98.19 157 THR A O 1
ATOM 1220 N N . ASP A 1 158 ? -21.523 -18.474 7.753 1.00 98.50 158 ASP A N 1
ATOM 1221 C CA . ASP A 1 158 ? -21.695 -19.925 7.916 1.00 98.50 158 ASP A CA 1
ATOM 1222 C C . ASP A 1 158 ? -21.282 -20.391 9.329 1.00 98.50 158 ASP A C 1
ATOM 1224 O O . ASP A 1 158 ? -21.791 -21.387 9.834 1.00 98.50 158 ASP A O 1
ATOM 1228 N N . LYS A 1 159 ? -20.381 -19.649 9.990 1.00 98.50 159 LYS A N 1
ATOM 1229 C CA . LYS A 1 159 ? -19.935 -19.885 11.373 1.00 98.50 159 LYS A CA 1
ATOM 1230 C C . LYS A 1 159 ? -20.714 -19.090 12.428 1.00 98.50 159 LYS A C 1
ATOM 1232 O O . LYS A 1 159 ? -20.268 -18.977 13.566 1.00 98.50 159 LYS A O 1
ATOM 1237 N N . GLY A 1 160 ? -21.865 -18.524 12.066 1.00 98.38 160 GLY A N 1
ATOM 1238 C CA . GLY A 1 160 ? -22.739 -17.778 12.978 1.00 98.38 160 GLY A CA 1
ATOM 1239 C C . GLY A 1 160 ? -22.365 -16.304 13.172 1.00 98.38 160 GLY A C 1
ATOM 1240 O O . GLY A 1 160 ? -23.004 -15.599 13.957 1.00 98.38 160 GLY A O 1
ATOM 1241 N N . GLY A 1 161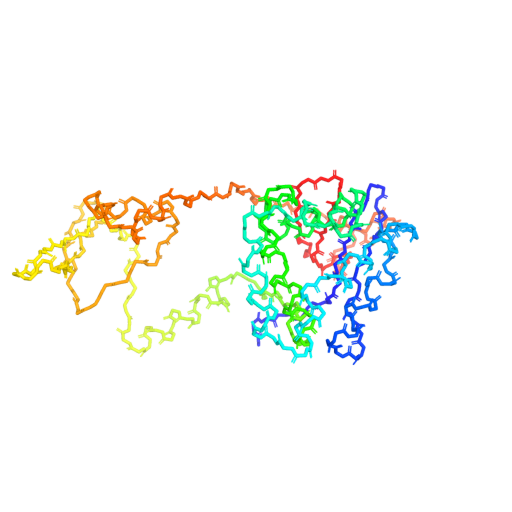 ? -21.359 -15.800 12.452 1.00 98.12 161 GLY A N 1
ATOM 1242 C CA . GLY A 1 161 ? -21.007 -14.384 12.454 1.00 98.12 161 GLY A CA 1
ATOM 1243 C C . GLY A 1 161 ? -22.087 -13.512 11.804 1.00 98.12 161 GLY A C 1
ATOM 1244 O O . GLY A 1 161 ? -22.759 -13.908 10.849 1.00 98.12 161 GLY A O 1
ATOM 1245 N N . ARG A 1 162 ? -22.257 -12.288 12.314 1.00 97.38 162 ARG A N 1
ATOM 1246 C CA . ARG A 1 162 ? -23.339 -11.375 11.909 1.00 97.38 162 ARG A CA 1
ATOM 1247 C C . ARG A 1 162 ? -22.781 -10.079 11.336 1.00 97.38 162 ARG A C 1
ATOM 1249 O O . ARG A 1 162 ? -21.942 -9.435 11.958 1.00 97.38 162 ARG A O 1
ATOM 1256 N N . PHE A 1 163 ? -23.310 -9.659 10.189 1.00 96.38 163 PHE A N 1
ATOM 1257 C CA . PHE A 1 163 ? -22.963 -8.387 9.555 1.00 96.38 163 PHE A CA 1
ATOM 1258 C C . PHE A 1 163 ? -24.114 -7.391 9.690 1.00 96.38 163 PHE A C 1
ATOM 1260 O O . PHE A 1 163 ? -25.231 -7.636 9.234 1.00 96.38 163 PHE A O 1
ATOM 1267 N N . HIS A 1 164 ? -23.837 -6.233 10.288 1.00 94.94 164 HIS A N 1
ATOM 1268 C CA . HIS A 1 164 ? -24.818 -5.166 10.481 1.00 94.94 164 HIS A CA 1
ATOM 1269 C C . HIS A 1 164 ? -24.449 -3.939 9.644 1.00 94.94 164 HIS A C 1
ATOM 1271 O O . HIS A 1 164 ? -23.846 -2.989 10.130 1.00 94.94 164 HIS A O 1
ATOM 1277 N N . LEU A 1 165 ? -24.831 -3.954 8.366 1.00 95.12 165 LEU A N 1
ATOM 1278 C CA . LEU A 1 165 ? -24.528 -2.860 7.439 1.00 95.12 165 LEU A CA 1
ATOM 1279 C C . LEU A 1 165 ? -25.350 -1.598 7.739 1.00 95.12 165 LEU A C 1
ATOM 1281 O O . LEU A 1 165 ? -26.490 -1.673 8.214 1.00 95.12 165 LEU A O 1
ATOM 1285 N N . ARG A 1 166 ? -24.788 -0.435 7.378 1.00 95.06 166 ARG A N 1
ATOM 1286 C CA . ARG A 1 166 ? -25.384 0.902 7.579 1.00 95.06 166 ARG A CA 1
ATOM 1287 C C . ARG A 1 166 ? -25.629 1.261 9.051 1.00 95.06 166 ARG A C 1
ATOM 1289 O O . ARG A 1 166 ? -26.485 2.089 9.341 1.00 95.06 166 ARG A O 1
ATOM 1296 N N . TRP A 1 167 ? -24.890 0.641 9.968 1.00 96.62 167 TRP A N 1
ATOM 1297 C CA . TRP A 1 167 ? -24.844 1.019 11.377 1.00 96.62 167 TRP A CA 1
ATOM 1298 C C . TRP A 1 167 ? -23.509 1.701 11.670 1.00 96.62 167 TRP A C 1
ATOM 1300 O O . TRP A 1 167 ? -22.468 1.054 11.644 1.00 96.62 167 TRP A O 1
ATOM 1310 N N . GLY A 1 168 ? -23.538 3.005 11.935 1.00 95.00 168 GLY A N 1
ATOM 1311 C CA . GLY A 1 168 ? -22.346 3.767 12.305 1.00 95.00 168 GLY A CA 1
ATOM 1312 C C . GLY A 1 168 ? -22.136 3.763 13.816 1.00 95.00 168 GLY A C 1
ATOM 1313 O O . GLY A 1 168 ? -23.079 4.068 14.553 1.00 95.00 168 GLY A O 1
ATOM 1314 N N . CYS A 1 169 ? -20.915 3.454 14.260 1.00 95.81 169 CYS A N 1
ATOM 1315 C CA . CYS A 1 169 ? -20.495 3.654 15.646 1.00 95.81 169 CYS A CA 1
ATOM 1316 C C . CYS A 1 169 ? -20.321 5.152 15.907 1.00 95.81 169 CYS A C 1
ATOM 1318 O O . CYS A 1 169 ? -19.604 5.830 15.170 1.00 95.81 169 CYS A O 1
ATOM 1320 N N . ARG A 1 170 ? -21.037 5.675 16.902 1.00 94.94 170 ARG A N 1
ATOM 1321 C CA . ARG A 1 170 ? -21.046 7.099 17.258 1.00 94.94 170 ARG A CA 1
ATOM 1322 C C . ARG A 1 170 ? -20.179 7.399 18.461 1.00 94.94 170 ARG A C 1
ATOM 1324 O O . ARG A 1 170 ? -19.574 8.459 18.493 1.00 94.94 170 ARG A O 1
ATOM 1331 N N . GLU A 1 171 ? -20.122 6.471 19.403 1.00 96.50 171 GLU A N 1
ATOM 1332 C CA . GLU A 1 171 ? -19.432 6.675 20.667 1.00 96.50 171 GLU A CA 1
ATOM 1333 C C . GLU A 1 171 ? -18.964 5.335 21.232 1.00 96.50 171 GLU A C 1
ATOM 1335 O O . GLU A 1 171 ? -19.675 4.325 21.143 1.00 96.50 171 GLU A O 1
ATOM 1340 N N . VAL A 1 172 ? -17.767 5.346 21.816 1.00 97.62 172 VAL A N 1
ATOM 1341 C CA . VAL A 1 172 ? -17.268 4.268 22.667 1.00 97.62 172 VAL A CA 1
ATOM 1342 C C . VAL A 1 172 ? -17.713 4.573 24.091 1.00 97.62 172 VAL A C 1
ATOM 1344 O O . VAL A 1 172 ? -17.275 5.562 24.670 1.00 97.62 172 VAL A O 1
ATOM 1347 N N . LEU A 1 173 ? -18.571 3.731 24.661 1.00 97.56 173 LEU A N 1
ATOM 1348 C CA . LEU A 1 173 ? -18.966 3.840 26.062 1.00 97.56 173 LEU A CA 1
ATOM 1349 C C . LEU A 1 173 ? -17.925 3.096 26.895 1.00 97.56 173 LEU A C 1
ATOM 1351 O O . LEU A 1 173 ? -17.792 1.879 26.761 1.00 97.56 173 LEU A O 1
ATOM 1355 N N . TYR A 1 174 ? -17.189 3.806 27.742 1.00 96.56 174 TYR A N 1
ATOM 1356 C CA . TYR A 1 174 ? -16.123 3.243 28.570 1.00 96.56 174 TYR A CA 1
ATOM 1357 C C . TYR A 1 174 ? -16.215 3.752 30.006 1.00 96.56 174 TYR A C 1
ATOM 1359 O O . TYR A 1 174 ? -16.910 4.725 30.289 1.00 96.56 174 TYR A O 1
ATOM 1367 N N . ASP A 1 175 ? -15.525 3.064 30.904 1.00 95.25 175 ASP A N 1
ATOM 1368 C CA . ASP A 1 175 ? -15.395 3.434 32.309 1.00 95.25 175 ASP A CA 1
ATOM 1369 C C . ASP A 1 175 ? -13.984 3.077 32.803 1.00 95.25 175 ASP A C 1
ATOM 1371 O O . ASP A 1 175 ? -13.201 2.471 32.062 1.00 95.25 175 ASP A O 1
ATOM 1375 N N . LYS A 1 176 ? -13.654 3.464 34.034 1.00 93.31 176 LYS A N 1
ATOM 1376 C CA . LYS A 1 176 ? -12.389 3.123 34.692 1.00 93.31 176 LYS A CA 1
ATOM 1377 C C . LYS A 1 176 ? -12.626 2.108 35.809 1.00 93.31 176 LYS A C 1
ATOM 1379 O O . LYS A 1 176 ? -13.637 2.164 36.508 1.00 93.31 176 LYS A O 1
ATOM 1384 N N . SER A 1 177 ? -11.715 1.153 35.960 1.00 91.56 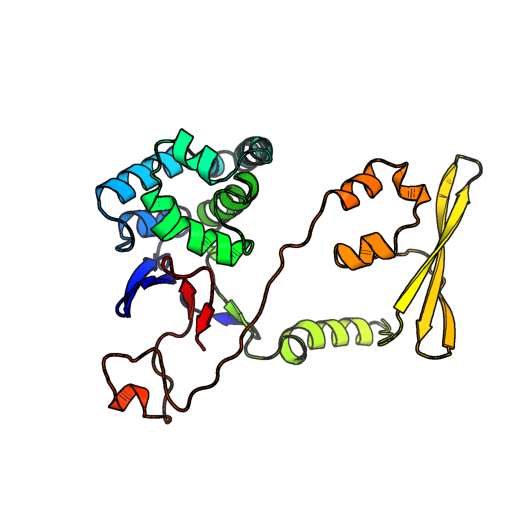177 SER A N 1
ATOM 1385 C CA . SER A 1 177 ? -11.664 0.280 37.132 1.00 91.56 177 SER A CA 1
ATOM 1386 C C . SER A 1 177 ? -11.192 1.070 38.359 1.00 91.56 177 SER A C 1
ATOM 1388 O O . SER A 1 177 ? -10.722 2.205 38.240 1.00 91.56 177 SER A O 1
ATOM 1390 N N . ALA A 1 178 ? -11.295 0.466 39.546 1.00 89.38 178 ALA A N 1
ATOM 1391 C CA . ALA A 1 178 ? -10.753 1.052 40.774 1.00 89.38 178 ALA A CA 1
ATOM 1392 C C . ALA A 1 178 ? -9.234 1.302 40.682 1.00 89.38 178 ALA A C 1
ATOM 1394 O O . ALA A 1 178 ? -8.739 2.271 41.251 1.00 89.38 178 ALA A O 1
ATOM 1395 N N . ASP A 1 179 ? -8.530 0.477 39.903 1.00 88.06 179 ASP A N 1
ATOM 1396 C CA . ASP A 1 179 ? -7.084 0.562 39.673 1.00 88.06 179 ASP A CA 1
ATOM 1397 C C . ASP A 1 179 ? -6.711 1.573 38.569 1.00 88.06 179 ASP A C 1
ATOM 1399 O O . ASP A 1 179 ? -5.536 1.827 38.315 1.00 88.06 179 ASP A O 1
ATOM 1403 N N . GLY A 1 180 ? -7.711 2.183 37.918 1.00 84.88 180 GLY A N 1
ATOM 1404 C CA . GLY A 1 180 ? -7.535 3.205 36.884 1.00 84.88 180 GLY A CA 1
ATOM 1405 C C . GLY A 1 180 ? -7.526 2.683 35.444 1.00 84.88 180 GLY A C 1
ATOM 1406 O O . GLY A 1 180 ? -7.500 3.497 34.516 1.00 84.88 180 GLY A O 1
ATOM 1407 N N . ASP A 1 181 ? -7.613 1.366 35.241 1.00 89.38 181 ASP A N 1
ATOM 1408 C CA . ASP A 1 181 ? -7.645 0.753 33.912 1.00 89.38 181 ASP A CA 1
ATOM 1409 C C . ASP A 1 181 ? -8.951 1.053 33.182 1.00 89.38 181 ASP A C 1
ATOM 1411 O O . ASP A 1 181 ? -10.048 0.977 33.738 1.00 89.38 181 ASP A O 1
ATOM 1415 N N . ILE A 1 182 ? -8.845 1.365 31.894 1.00 92.69 182 ILE A N 1
ATOM 1416 C CA . ILE A 1 182 ? -10.002 1.693 31.066 1.00 92.69 182 ILE A CA 1
ATOM 1417 C C . ILE A 1 182 ? -10.601 0.416 30.479 1.00 92.69 182 ILE A C 1
ATOM 1419 O O . ILE A 1 182 ? -9.903 -0.367 29.837 1.00 92.69 182 ILE A O 1
ATOM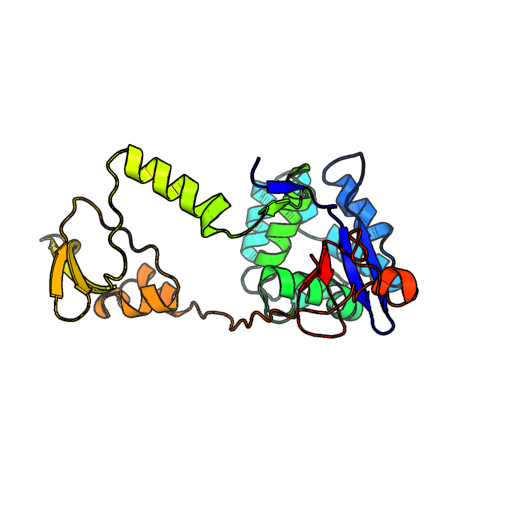 1423 N N . TYR A 1 183 ? -11.918 0.249 30.611 1.00 94.19 183 TYR A N 1
ATOM 1424 C CA . TYR A 1 183 ? -12.655 -0.835 29.964 1.00 94.19 183 TYR A CA 1
ATOM 1425 C C . TYR A 1 183 ? -13.880 -0.319 29.208 1.00 94.19 183 TYR A C 1
ATOM 1427 O O . TYR A 1 183 ? -14.544 0.639 29.604 1.00 94.19 183 TYR A O 1
ATOM 1435 N N . VAL A 1 184 ? -14.195 -0.971 28.088 1.00 96.81 184 VAL A N 1
ATOM 1436 C CA . VAL A 1 184 ? -15.324 -0.601 27.226 1.00 96.81 184 VAL A CA 1
ATOM 1437 C C . VAL A 1 184 ? -16.586 -1.337 27.683 1.00 96.81 184 VAL A C 1
ATOM 1439 O O . VAL A 1 184 ? -16.619 -2.562 27.749 1.00 96.81 184 VAL A O 1
ATOM 1442 N N . LYS A 1 185 ? -17.652 -0.585 27.969 1.00 97.00 185 LYS A N 1
ATOM 1443 C CA . LYS A 1 185 ? -18.980 -1.089 28.362 1.00 97.00 185 LYS A CA 1
ATOM 1444 C C . LYS A 1 185 ? -19.898 -1.368 27.174 1.00 97.00 185 LYS A C 1
ATOM 1446 O O . LYS A 1 185 ? -20.867 -2.117 27.313 1.00 97.00 185 LYS A O 1
ATOM 1451 N N . GLY A 1 186 ? -19.646 -0.728 26.036 1.00 97.62 186 GLY A N 1
ATOM 1452 C CA . GLY A 1 186 ? -20.450 -0.891 24.832 1.00 97.62 186 GLY A CA 1
ATOM 1453 C C . GLY A 1 186 ? -20.108 0.105 23.735 1.00 97.62 186 GLY A C 1
ATOM 1454 O O . GLY A 1 186 ? -19.371 1.065 23.939 1.00 97.62 186 GLY A O 1
ATOM 1455 N N . LEU A 1 187 ? -20.701 -0.109 22.566 1.00 97.75 187 LEU A N 1
ATOM 1456 C CA . LEU A 1 187 ? -20.636 0.817 21.439 1.00 97.75 187 LEU A CA 1
ATOM 1457 C C . LEU A 1 187 ? -22.022 1.388 21.164 1.00 97.75 187 LEU A C 1
ATOM 1459 O O . LEU A 1 187 ? -22.979 0.636 20.941 1.00 97.75 187 LEU A O 1
ATOM 1463 N N . LEU A 1 188 ? -22.136 2.716 21.152 1.00 97.69 188 LEU A N 1
ATOM 1464 C CA . LEU A 1 188 ? -23.359 3.388 20.736 1.00 97.69 188 LEU A CA 1
ATOM 1465 C C . LEU A 1 188 ? -23.429 3.391 19.207 1.00 97.69 188 LEU A C 1
ATOM 1467 O O . LEU A 1 188 ? -22.679 4.089 18.524 1.00 97.69 188 LEU A O 1
ATOM 1471 N N . MET A 1 189 ? -24.358 2.616 18.661 1.00 96.81 189 MET A N 1
ATOM 1472 C CA . MET A 1 189 ? -24.560 2.452 17.226 1.00 96.81 189 MET A CA 1
ATOM 1473 C C . MET A 1 189 ? -25.812 3.202 16.773 1.00 96.81 189 MET A C 1
ATOM 1475 O O . MET A 1 189 ? -26.825 3.231 17.474 1.00 96.81 189 MET A O 1
ATOM 1479 N N . SER A 1 190 ? -25.786 3.745 15.556 1.00 96.25 190 SER A N 1
ATOM 1480 C CA . SER A 1 190 ? -26.952 4.406 14.953 1.00 96.25 190 SER A CA 1
ATOM 1481 C C . SER A 1 190 ? -27.165 4.022 13.491 1.00 96.25 190 SER A C 1
ATOM 1483 O O . SER A 1 190 ? -26.203 3.763 12.764 1.00 96.25 190 SER A O 1
ATOM 1485 N N . LYS A 1 191 ? -28.428 4.020 13.059 1.00 95.31 191 LYS A N 1
ATOM 1486 C CA . LYS A 1 191 ? -28.853 3.832 11.667 1.00 95.31 191 LYS A CA 1
ATOM 1487 C C . LYS A 1 191 ? -30.140 4.618 11.425 1.00 95.31 191 LYS A C 1
ATOM 1489 O O . LYS A 1 191 ? -31.178 4.254 11.973 1.00 95.31 191 LYS A O 1
ATOM 1494 N N . ALA A 1 192 ? -30.084 5.642 10.573 1.00 92.31 192 ALA A N 1
ATOM 1495 C CA . ALA A 1 192 ? -31.189 6.586 10.379 1.00 92.31 192 ALA A CA 1
ATOM 1496 C C . ALA A 1 192 ? -31.691 7.123 11.738 1.00 92.31 192 ALA A C 1
ATOM 1498 O O . ALA A 1 192 ? -30.899 7.697 12.483 1.00 92.31 192 ALA A O 1
ATOM 1499 N N . THR A 1 193 ? -32.956 6.893 12.090 1.00 92.31 193 THR A N 1
ATOM 1500 C CA . THR A 1 193 ? -33.560 7.299 13.371 1.00 92.31 193 THR A CA 1
ATOM 1501 C C . THR A 1 193 ? -33.318 6.311 14.516 1.00 92.31 193 THR A C 1
ATOM 1503 O O . THR A 1 193 ? -33.568 6.640 15.673 1.00 92.31 193 THR A O 1
ATOM 1506 N N . ASN A 1 194 ? -32.797 5.113 14.233 1.00 95.44 194 ASN A N 1
ATOM 1507 C CA . ASN A 1 194 ? -32.586 4.080 15.242 1.00 95.44 194 ASN A CA 1
ATOM 1508 C C . ASN A 1 194 ? -31.241 4.246 15.952 1.00 95.44 194 ASN A C 1
ATOM 1510 O O . ASN A 1 194 ? -30.205 4.469 15.317 1.00 95.44 194 ASN A O 1
ATOM 1514 N N . LYS A 1 195 ? -31.251 4.036 17.270 1.00 96.44 195 LYS A N 1
ATOM 1515 C CA . LYS A 1 195 ? -30.061 3.963 18.124 1.00 96.44 195 LYS A CA 1
ATOM 1516 C C . LYS A 1 195 ? -30.094 2.669 18.928 1.00 96.44 195 LYS A C 1
ATOM 1518 O O . LYS A 1 195 ? -31.161 2.216 19.329 1.00 96.44 195 LYS A O 1
ATOM 1523 N N . LYS A 1 196 ? -28.930 2.067 19.154 1.00 96.69 196 LYS A N 1
ATOM 1524 C CA . LYS A 1 196 ? -28.783 0.928 20.066 1.00 96.69 196 LYS A CA 1
ATOM 1525 C C . LYS A 1 196 ? -27.402 0.933 20.697 1.00 96.69 196 LYS A C 1
ATOM 1527 O O . LYS A 1 196 ? -26.446 1.388 20.075 1.00 96.69 196 LYS A O 1
ATOM 1532 N N . VAL A 1 197 ? -27.296 0.356 21.883 1.00 97.94 197 VAL A N 1
ATOM 1533 C CA . VAL A 1 197 ? -26.005 0.043 22.496 1.00 97.94 197 VAL A CA 1
ATOM 1534 C C . VAL A 1 197 ? -25.694 -1.420 22.219 1.00 97.94 197 VAL A C 1
ATOM 1536 O O . VAL A 1 197 ? -26.511 -2.296 22.498 1.00 97.94 197 VAL A O 1
ATOM 1539 N N . VAL A 1 198 ? -24.529 -1.685 21.637 1.00 97.19 198 VAL A N 1
ATOM 1540 C CA . VAL A 1 198 ? -24.027 -3.044 21.419 1.00 97.19 198 VAL A CA 1
ATOM 1541 C C . VAL A 1 198 ? -23.041 -3.374 22.527 1.00 97.19 198 VAL A C 1
ATOM 1543 O O . VAL A 1 198 ? -22.084 -2.630 22.731 1.00 97.19 198 VAL A O 1
ATOM 1546 N N . LYS A 1 199 ? -23.283 -4.488 23.221 1.00 98.00 199 LYS A N 1
ATOM 1547 C CA . LYS A 1 199 ? -22.392 -5.043 24.240 1.00 98.00 199 LYS A CA 1
ATOM 1548 C C . LYS A 1 199 ? -21.759 -6.337 23.734 1.00 98.00 199 LYS A C 1
ATOM 1550 O O . LYS A 1 199 ? -22.416 -7.090 23.014 1.00 98.00 199 LYS A O 1
ATOM 1555 N N . ALA A 1 200 ? -20.507 -6.561 24.099 1.00 97.25 200 ALA A N 1
ATOM 1556 C CA . ALA A 1 200 ? -19.717 -7.739 23.772 1.00 97.25 200 ALA A CA 1
ATOM 1557 C C . ALA A 1 200 ? -18.612 -7.930 24.819 1.00 97.25 200 ALA A C 1
ATOM 1559 O O . ALA A 1 200 ? -18.294 -6.996 25.557 1.00 97.25 200 ALA A O 1
ATOM 1560 N N . ASP A 1 201 ? -18.011 -9.117 24.835 1.00 97.38 201 ASP A N 1
ATOM 1561 C CA . ASP A 1 201 ? -16.874 -9.438 25.706 1.00 97.38 201 ASP A CA 1
ATOM 1562 C C . ASP A 1 201 ? -15.583 -8.734 25.253 1.00 97.38 201 ASP A C 1
ATOM 1564 O O . ASP A 1 201 ? -14.714 -8.428 26.064 1.00 97.38 201 ASP A O 1
ATOM 1568 N N . ALA A 1 202 ? -15.466 -8.440 23.953 1.00 97.06 202 ALA A N 1
ATOM 1569 C CA . ALA A 1 202 ? -14.344 -7.717 23.364 1.00 97.06 202 ALA A CA 1
ATOM 1570 C C . ALA A 1 202 ? -14.807 -6.770 22.248 1.00 97.06 202 ALA A C 1
ATOM 1572 O O . ALA A 1 202 ? -15.778 -7.042 21.534 1.00 97.06 202 ALA A O 1
ATOM 1573 N N . TYR A 1 203 ? -14.071 -5.671 22.068 1.00 96.81 203 TYR A N 1
ATOM 1574 C CA . TYR A 1 203 ? -14.348 -4.648 21.060 1.00 96.81 203 TYR A CA 1
ATOM 1575 C C . TYR A 1 203 ? -13.108 -4.405 20.205 1.00 96.81 203 TYR A C 1
ATOM 1577 O O . TYR A 1 203 ? -12.012 -4.220 20.726 1.00 96.81 203 TYR A O 1
ATOM 1585 N N . VAL A 1 204 ? -13.292 -4.371 18.885 1.00 96.69 204 VAL A N 1
ATOM 1586 C CA . VAL A 1 204 ? -12.227 -4.085 17.917 1.00 96.69 204 VAL A CA 1
ATOM 1587 C C . VAL A 1 204 ? -12.695 -2.971 16.990 1.00 96.69 204 VAL A C 1
ATOM 1589 O O . VAL A 1 204 ? -13.746 -3.083 16.359 1.00 96.69 204 VAL A O 1
ATOM 1592 N N . ALA A 1 205 ? -11.904 -1.904 16.892 1.00 95.50 205 ALA A N 1
ATOM 1593 C CA . ALA A 1 205 ? -12.140 -0.802 15.968 1.00 95.50 205 ALA A CA 1
ATOM 1594 C C . ALA A 1 205 ? -11.236 -0.945 14.734 1.00 95.50 205 ALA A C 1
ATOM 1596 O O . ALA A 1 205 ? -10.118 -0.440 14.702 1.00 95.50 205 ALA A O 1
ATOM 1597 N N . ALA A 1 206 ? -11.727 -1.639 13.706 1.00 96.25 206 ALA A N 1
ATOM 1598 C CA . ALA A 1 206 ? -11.053 -1.764 12.411 1.00 96.25 206 ALA A CA 1
ATOM 1599 C C . ALA A 1 206 ? -11.414 -0.581 11.489 1.00 96.25 206 ALA A C 1
ATOM 1601 O O . ALA A 1 206 ? -12.055 -0.758 10.453 1.00 96.25 206 ALA A O 1
ATOM 1602 N N . CYS A 1 207 ? -11.087 0.640 11.921 1.00 95.62 207 CYS A N 1
ATOM 1603 C CA . CYS A 1 207 ? -11.363 1.876 11.185 1.00 95.62 207 CYS A CA 1
ATOM 1604 C C . CYS A 1 207 ? -10.124 2.373 10.426 1.00 95.62 207 CYS A C 1
ATOM 1606 O O . CYS A 1 207 ? -8.993 2.067 10.796 1.00 95.62 207 CYS A O 1
ATOM 1608 N N . ASP A 1 208 ? -10.349 3.182 9.393 1.00 94.56 208 ASP A N 1
ATOM 1609 C CA . ASP A 1 208 ? -9.310 4.010 8.780 1.00 94.56 208 ASP A CA 1
ATOM 1610 C C . ASP A 1 208 ? -8.854 5.130 9.735 1.00 94.56 208 ASP A C 1
ATOM 1612 O O . ASP A 1 208 ? -9.472 5.374 10.775 1.00 94.56 208 ASP A O 1
ATOM 1616 N N . VAL A 1 209 ? -7.770 5.832 9.382 1.00 95.06 209 VAL A N 1
ATOM 1617 C CA . VAL A 1 209 ? -7.180 6.885 10.228 1.00 95.06 209 VAL A CA 1
ATOM 1618 C C . VAL A 1 209 ? -8.193 7.997 10.575 1.00 95.06 209 VAL A C 1
ATOM 1620 O O . VAL A 1 209 ? -8.336 8.311 11.760 1.00 95.06 209 VAL A O 1
ATOM 1623 N N . PRO A 1 210 ? -8.963 8.574 9.629 1.00 94.56 210 PRO A N 1
ATOM 1624 C CA . PRO A 1 210 ? -10.007 9.541 9.977 1.00 94.56 210 PRO A CA 1
ATOM 1625 C C . PRO A 1 210 ? -11.122 8.940 10.845 1.00 94.56 210 PRO A C 1
ATOM 1627 O O . PRO A 1 210 ? -11.589 9.578 11.793 1.00 94.56 210 PRO A O 1
ATOM 1630 N N . GLY A 1 211 ? -11.550 7.708 10.553 1.00 94.94 211 GLY A N 1
ATOM 1631 C CA . GLY A 1 211 ? -12.604 7.023 11.289 1.00 94.94 211 GLY A CA 1
ATOM 1632 C C . GLY A 1 211 ? -12.233 6.751 12.742 1.00 94.94 211 GLY A C 1
ATOM 1633 O O . GLY A 1 211 ? -13.049 7.026 13.625 1.00 94.94 211 GLY A O 1
ATOM 1634 N N . ILE A 1 212 ? -11.010 6.274 13.006 1.00 96.19 212 ILE A N 1
ATOM 1635 C CA . ILE A 1 212 ? -10.543 6.009 14.372 1.00 96.19 212 ILE A CA 1
ATOM 1636 C C . ILE A 1 212 ? -10.328 7.308 15.153 1.00 96.19 212 ILE A C 1
ATOM 1638 O O . ILE A 1 212 ? -10.769 7.393 16.296 1.00 96.19 212 ILE A O 1
ATOM 1642 N N . LYS A 1 213 ? -9.763 8.356 14.531 1.00 96.00 213 LYS A N 1
ATOM 1643 C CA . LYS A 1 213 ? -9.590 9.677 15.167 1.00 96.00 213 LYS A CA 1
ATOM 1644 C C . LYS A 1 213 ? -10.914 10.288 15.619 1.00 96.00 213 LYS A C 1
ATOM 1646 O O . LYS A 1 213 ? -10.952 10.966 16.642 1.00 96.00 213 LYS A O 1
ATOM 1651 N N . ARG A 1 214 ? -11.988 10.054 14.855 1.00 94.88 214 ARG A N 1
ATOM 1652 C CA . ARG A 1 214 ? -13.351 10.483 15.200 1.00 94.88 214 ARG A CA 1
ATOM 1653 C C . ARG A 1 214 ? -13.983 9.622 16.295 1.00 94.88 214 ARG A C 1
ATOM 1655 O O . ARG A 1 214 ? -14.814 10.123 17.041 1.00 94.88 214 ARG A O 1
ATOM 1662 N N . LEU A 1 215 ? -13.663 8.329 16.334 1.00 95.94 215 LEU A N 1
ATOM 1663 C CA . LEU A 1 215 ? -14.274 7.379 17.263 1.00 95.94 215 LEU A CA 1
ATOM 1664 C C . LEU A 1 215 ? -13.627 7.404 18.655 1.00 95.94 215 LEU A C 1
ATOM 1666 O O . LEU A 1 215 ? -14.318 7.163 19.643 1.00 95.94 215 LEU A O 1
ATOM 1670 N N . LEU A 1 216 ? -12.318 7.656 18.733 1.00 96.50 216 LEU A N 1
ATOM 1671 C CA . LEU A 1 216 ? -11.583 7.657 19.994 1.00 96.50 216 LEU A CA 1
ATOM 1672 C C . LEU A 1 216 ? -12.072 8.774 20.930 1.00 96.50 216 LEU A C 1
ATOM 1674 O O . LEU A 1 216 ? -12.159 9.930 20.507 1.00 96.50 216 LEU A O 1
ATOM 1678 N N . PRO A 1 217 ? -12.341 8.465 22.212 1.00 96.00 217 PRO A N 1
ATOM 1679 C CA . PRO A 1 217 ? -12.610 9.489 23.211 1.00 96.00 217 PRO A CA 1
ATOM 1680 C C . PRO A 1 217 ? -11.441 10.472 23.334 1.00 96.00 217 PRO A C 1
ATOM 1682 O O . PRO A 1 217 ? -10.286 10.061 23.420 1.00 96.00 217 PRO A O 1
ATOM 1685 N N . LEU A 1 218 ? -11.731 11.775 23.398 1.00 94.19 218 LEU A N 1
ATOM 1686 C CA . LEU A 1 218 ? -10.688 12.808 23.469 1.00 94.19 218 LEU A CA 1
ATOM 1687 C C . LEU A 1 218 ? -9.778 12.657 24.693 1.00 94.19 218 LEU A C 1
ATOM 1689 O O . LEU A 1 218 ? -8.574 12.858 24.576 1.00 94.19 218 LEU A O 1
ATOM 1693 N N . SER A 1 219 ? -10.330 12.246 25.836 1.00 94.25 219 SER A N 1
ATOM 1694 C CA . SER A 1 219 ? -9.571 11.969 27.065 1.00 94.25 219 SER A CA 1
ATOM 1695 C C . SER A 1 219 ? -8.520 10.874 26.882 1.00 94.25 219 SER A C 1
ATOM 1697 O O . SER A 1 219 ? -7.489 10.887 27.544 1.00 94.25 219 SER A O 1
ATOM 1699 N N . TRP A 1 220 ? -8.721 9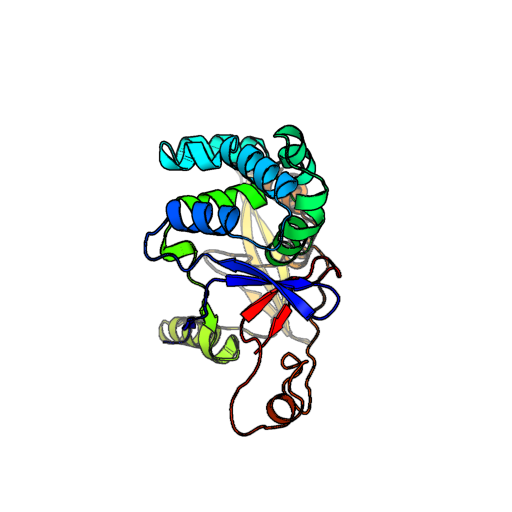.935 25.951 1.00 95.50 220 TRP A N 1
ATOM 1700 C CA . TRP A 1 220 ? -7.745 8.872 25.709 1.00 95.50 220 TRP A CA 1
ATOM 1701 C C . TRP A 1 220 ? -6.459 9.401 25.074 1.00 95.50 220 TRP A C 1
ATOM 1703 O O . TRP A 1 220 ? -5.438 8.723 25.130 1.00 95.50 220 TRP A O 1
ATOM 1713 N N . ARG A 1 221 ? -6.466 10.625 24.529 1.00 94.56 221 ARG A N 1
ATOM 1714 C CA . ARG A 1 221 ? -5.260 11.284 24.012 1.00 94.56 221 ARG A CA 1
ATOM 1715 C C . ARG A 1 221 ? -4.235 11.623 25.092 1.00 94.56 221 ARG A C 1
ATOM 1717 O O . ARG A 1 221 ? -3.093 11.897 24.754 1.00 94.56 221 ARG A O 1
ATOM 1724 N N . GLU A 1 222 ? -4.596 11.569 26.371 1.00 93.69 222 GLU A N 1
ATOM 1725 C CA . GLU A 1 222 ? -3.621 11.658 27.466 1.00 93.69 222 GLU A CA 1
ATOM 1726 C C . GLU A 1 222 ? -2.654 10.459 27.458 1.00 93.69 222 GLU A C 1
ATOM 1728 O O . GLU A 1 222 ? -1.503 10.565 27.879 1.00 93.69 222 GLU A O 1
ATOM 1733 N N . MET A 1 223 ? -3.087 9.315 26.917 1.00 94.31 223 MET A N 1
ATOM 1734 C CA . MET A 1 223 ? -2.242 8.140 26.745 1.00 94.31 223 MET A CA 1
ATOM 1735 C C . MET A 1 223 ? -1.459 8.235 25.433 1.00 94.31 223 MET A C 1
ATOM 1737 O O . MET A 1 223 ? -2.039 8.268 24.343 1.00 94.31 223 MET A O 1
ATOM 1741 N N . LYS A 1 224 ? -0.124 8.166 25.526 1.00 96.44 224 LYS A N 1
ATOM 1742 C CA . LYS A 1 224 ? 0.792 8.226 24.369 1.00 96.44 224 LYS A CA 1
ATOM 1743 C C . LYS A 1 224 ? 0.390 7.279 23.234 1.00 96.44 224 LYS A C 1
ATOM 1745 O O . LYS A 1 224 ? 0.453 7.663 22.071 1.00 96.44 224 LYS A O 1
ATOM 1750 N N . PHE A 1 225 ? -0.059 6.067 23.568 1.00 95.25 225 PHE A N 1
ATOM 1751 C CA . PHE A 1 225 ? -0.502 5.072 22.590 1.00 95.25 225 PHE A CA 1
ATOM 1752 C C . PHE A 1 225 ? -1.592 5.613 21.650 1.00 95.25 225 PHE A C 1
ATOM 1754 O O . PHE A 1 225 ? -1.447 5.528 20.433 1.00 95.25 225 PHE A O 1
ATOM 1761 N N . PHE A 1 226 ? -2.649 6.221 22.198 1.00 95.81 226 PHE A N 1
ATOM 1762 C CA . PHE A 1 226 ? -3.732 6.785 21.391 1.00 95.81 226 PHE A CA 1
ATOM 1763 C C . PHE A 1 226 ? -3.367 8.148 20.807 1.00 95.81 226 PHE A C 1
ATOM 1765 O O . PHE A 1 226 ? -3.805 8.461 19.702 1.00 95.81 226 PHE A O 1
ATOM 1772 N N . ASN A 1 227 ? -2.542 8.950 21.492 1.00 97.38 227 ASN A N 1
ATOM 1773 C CA . ASN A 1 227 ? -2.117 10.236 20.943 1.00 97.38 227 ASN A CA 1
ATOM 1774 C C . ASN A 1 227 ? -1.288 10.075 19.663 1.00 97.38 227 ASN A C 1
ATOM 1776 O O . ASN A 1 227 ? -1.497 10.826 18.718 1.00 97.38 227 ASN A O 1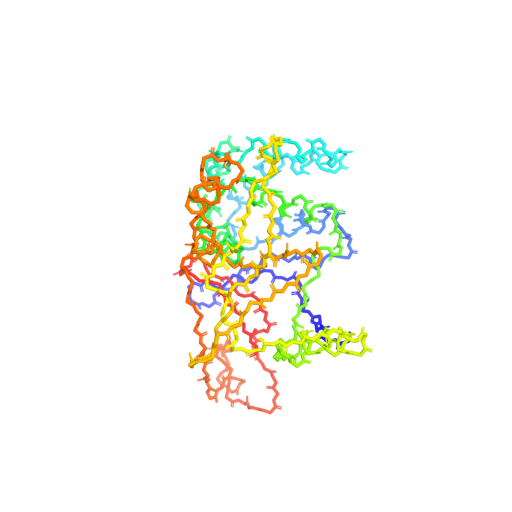
ATOM 1780 N N . ASN A 1 228 ? -0.430 9.053 19.584 1.00 97.19 228 ASN A N 1
ATOM 1781 C CA . ASN A 1 228 ? 0.375 8.775 18.390 1.00 97.19 228 ASN A CA 1
ATOM 1782 C C . ASN A 1 228 ? -0.473 8.547 17.123 1.00 97.19 228 ASN A C 1
ATOM 1784 O O . ASN A 1 228 ? 0.001 8.790 16.018 1.00 97.19 228 ASN A O 1
ATOM 1788 N N . ILE A 1 229 ? -1.735 8.118 17.252 1.00 96.81 229 ILE A N 1
ATOM 1789 C CA . ILE A 1 229 ? -2.652 7.972 16.108 1.00 96.81 229 ILE A CA 1
ATOM 1790 C C . ILE A 1 229 ? -2.933 9.336 15.455 1.00 96.81 229 ILE A C 1
ATOM 1792 O O . ILE A 1 229 ? -3.192 9.407 14.254 1.00 96.81 229 ILE A O 1
ATOM 1796 N N . TYR A 1 230 ? -2.867 10.432 16.219 1.00 96.25 230 TYR A N 1
ATOM 1797 C CA . TYR A 1 230 ? -3.123 11.783 15.721 1.00 96.25 230 TYR A CA 1
ATOM 1798 C C . TYR A 1 230 ? -2.004 12.325 14.830 1.00 96.25 230 TYR A C 1
ATOM 1800 O O . TYR A 1 230 ? -2.318 13.123 13.948 1.00 96.25 230 TYR A O 1
ATOM 1808 N N . GLU A 1 231 ? -0.790 11.784 14.934 1.00 95.50 231 GLU A N 1
ATOM 1809 C CA . GLU A 1 231 ? 0.327 12.076 14.023 1.00 95.50 231 GLU A CA 1
ATOM 1810 C C . GLU A 1 231 ? 0.117 11.480 12.619 1.00 95.50 231 GLU A C 1
ATOM 1812 O O . GLU A 1 231 ? 0.706 11.935 11.644 1.00 95.50 231 GLU A O 1
ATOM 1817 N N . LEU A 1 232 ? -0.755 10.473 12.479 1.00 95.69 232 LEU A N 1
ATOM 1818 C CA . LEU A 1 232 ? -1.014 9.822 11.194 1.00 95.69 232 LEU A CA 1
ATOM 1819 C C . LEU A 1 232 ? -1.917 10.692 10.313 1.00 95.69 232 LEU A C 1
ATOM 1821 O O . LEU A 1 232 ? -3.068 10.962 10.663 1.00 95.69 232 LEU A O 1
ATOM 1825 N N . VAL A 1 233 ? -1.447 11.089 9.135 1.00 93.50 233 VAL A N 1
ATOM 1826 C CA . VAL A 1 233 ? -2.244 11.827 8.145 1.00 93.50 233 VAL A CA 1
ATOM 1827 C C . VAL A 1 233 ? -2.402 10.968 6.896 1.00 93.50 233 VAL A C 1
ATOM 1829 O O . VAL A 1 233 ? -1.448 10.356 6.428 1.00 93.50 233 VAL A O 1
ATOM 1832 N N . GLY A 1 234 ? -3.633 10.871 6.390 1.00 91.88 234 GLY A N 1
ATOM 1833 C CA . GLY A 1 234 ? -3.907 10.127 5.165 1.00 91.88 234 GLY A CA 1
ATOM 1834 C C . GLY A 1 234 ? -3.394 10.879 3.941 1.00 91.88 234 GLY A C 1
ATOM 1835 O O . GLY A 1 234 ? -3.591 12.089 3.839 1.00 91.88 234 GLY A O 1
ATOM 1836 N N . VAL A 1 235 ? -2.781 10.154 3.008 1.00 91.56 235 VAL A N 1
ATOM 1837 C CA . VAL A 1 235 ? -2.411 10.684 1.693 1.00 91.56 235 VAL A CA 1
ATOM 1838 C C . VAL A 1 235 ? -3.675 10.775 0.826 1.00 91.56 235 VAL A C 1
ATOM 1840 O O . VAL A 1 235 ? -4.422 9.793 0.751 1.00 91.56 235 VAL A O 1
ATOM 1843 N N . PRO A 1 236 ? -3.970 11.927 0.197 1.00 90.50 236 PRO A N 1
ATOM 1844 C CA . PRO A 1 236 ? -5.103 12.046 -0.711 1.00 90.50 236 PRO A CA 1
ATOM 1845 C C . PRO A 1 236 ? -4.841 11.257 -1.998 1.00 90.50 236 PRO A C 1
ATOM 1847 O O . PRO A 1 236 ? -3.782 11.379 -2.603 1.00 90.50 236 PRO A O 1
ATOM 1850 N N . VAL A 1 237 ? -5.825 10.473 -2.437 1.00 90.50 237 VAL A N 1
ATOM 1851 C CA . VAL A 1 237 ? -5.730 9.657 -3.656 1.00 90.50 237 VAL A CA 1
ATOM 1852 C C . VAL A 1 237 ? -7.014 9.796 -4.462 1.00 90.50 237 VAL A C 1
ATOM 1854 O O . VAL A 1 237 ? -8.113 9.790 -3.904 1.00 90.50 237 VAL A O 1
ATOM 1857 N N . VAL A 1 238 ? -6.873 9.894 -5.783 1.00 90.88 238 VAL A N 1
ATOM 1858 C CA . VAL A 1 238 ? -7.987 9.885 -6.734 1.00 90.88 238 VAL A CA 1
ATOM 1859 C C . VAL A 1 238 ? -7.842 8.670 -7.639 1.00 90.88 238 VAL A C 1
ATOM 1861 O O . VAL A 1 238 ? -6.784 8.435 -8.213 1.00 90.88 238 VAL A O 1
ATOM 1864 N N . THR A 1 239 ? -8.919 7.904 -7.791 1.00 90.69 239 THR A N 1
ATOM 1865 C CA . THR A 1 239 ? -8.986 6.813 -8.768 1.00 90.69 239 THR A CA 1
ATOM 1866 C C . THR A 1 239 ? -9.826 7.258 -9.954 1.00 90.69 239 THR A C 1
ATOM 1868 O O . THR A 1 239 ? -10.992 7.618 -9.790 1.00 90.69 239 THR A O 1
ATOM 1871 N N . VAL A 1 240 ? -9.245 7.202 -11.150 1.00 90.44 240 VAL A N 1
ATOM 1872 C CA . VAL A 1 240 ? -9.924 7.523 -12.410 1.00 90.44 240 VAL A CA 1
ATOM 1873 C C . VAL A 1 240 ? -10.182 6.228 -13.174 1.00 90.44 240 VAL A C 1
ATOM 1875 O O . VAL A 1 240 ? -9.307 5.374 -13.263 1.00 90.44 240 VAL A O 1
ATOM 1878 N N . GLN A 1 241 ? -11.387 6.077 -13.723 1.00 90.25 241 GLN A N 1
ATOM 1879 C CA . GLN A 1 241 ? -11.744 4.962 -14.602 1.00 90.25 241 GLN A CA 1
ATOM 1880 C C . GLN A 1 241 ? -12.099 5.521 -15.974 1.00 90.25 241 GLN A C 1
ATOM 1882 O O . GLN A 1 241 ? -13.056 6.286 -16.103 1.00 90.25 241 GLN A O 1
ATOM 1887 N N . LEU A 1 242 ? -11.326 5.143 -16.988 1.00 88.88 242 LEU A N 1
ATOM 1888 C CA . LEU A 1 242 ? -11.521 5.576 -18.367 1.00 88.88 242 LEU A CA 1
ATOM 1889 C C . LEU A 1 242 ? -11.921 4.368 -19.208 1.00 88.88 242 LEU A C 1
ATOM 1891 O O . LEU A 1 242 ? -11.343 3.294 -19.071 1.00 88.88 242 LEU A O 1
ATOM 1895 N N . ARG A 1 243 ? -12.932 4.537 -20.063 1.00 89.31 243 ARG A N 1
ATOM 1896 C CA . ARG A 1 243 ? -13.384 3.503 -20.999 1.00 89.31 243 ARG A CA 1
ATOM 1897 C C . ARG A 1 243 ? -13.250 4.017 -22.416 1.00 89.31 243 ARG A C 1
ATOM 1899 O O . ARG A 1 243 ? -13.694 5.123 -22.715 1.00 89.31 243 ARG A O 1
ATOM 1906 N N . TYR A 1 244 ? -12.688 3.181 -23.273 1.00 88.56 244 TYR A N 1
ATOM 1907 C CA . TYR A 1 244 ? -12.396 3.513 -24.659 1.00 88.56 244 TYR A CA 1
ATOM 1908 C C . TYR A 1 244 ? -13.130 2.565 -25.608 1.00 88.56 244 TYR A C 1
ATOM 1910 O O . TYR A 1 244 ? -13.624 1.513 -25.208 1.00 88.56 244 TYR A O 1
ATOM 1918 N N . ASN A 1 245 ? -13.218 2.952 -26.878 1.00 89.56 245 ASN A N 1
ATOM 1919 C CA . ASN A 1 245 ? -13.819 2.167 -27.958 1.00 89.56 245 ASN A CA 1
ATOM 1920 C C . ASN A 1 245 ? -12.802 1.272 -28.701 1.00 89.56 245 ASN A C 1
ATOM 1922 O O . ASN A 1 245 ? -13.128 0.750 -29.765 1.00 89.56 245 ASN A O 1
ATOM 1926 N N . GLY A 1 246 ? -11.591 1.115 -28.158 1.00 89.19 246 GLY A N 1
ATOM 1927 C CA . GLY A 1 246 ? -10.480 0.338 -28.712 1.00 89.19 246 GLY A CA 1
ATOM 1928 C C . GLY A 1 246 ? -9.336 0.182 -27.702 1.00 89.19 246 GLY A C 1
ATOM 1929 O O . GLY A 1 246 ? -9.400 0.724 -26.596 1.00 89.19 246 GLY A O 1
ATOM 1930 N N . TRP A 1 247 ? -8.285 -0.539 -28.090 1.00 89.81 247 TRP A N 1
ATOM 1931 C CA . TRP A 1 247 ? -7.084 -0.784 -27.287 1.00 89.81 247 TRP A CA 1
ATOM 1932 C C . TRP A 1 247 ? -6.125 0.404 -27.390 1.00 89.81 247 TRP A C 1
ATOM 1934 O O . TRP A 1 247 ? -5.410 0.569 -28.380 1.00 89.81 247 TRP A O 1
ATOM 1944 N N . VAL A 1 248 ? -6.126 1.264 -26.371 1.00 86.81 248 VAL A N 1
ATOM 1945 C CA . VAL A 1 248 ? -5.400 2.551 -26.377 1.00 86.81 248 VAL A CA 1
ATOM 1946 C C . VAL A 1 248 ? -3.885 2.436 -26.225 1.00 86.81 248 VAL A C 1
ATOM 1948 O O . VAL A 1 248 ? -3.171 3.410 -26.441 1.00 86.81 248 VAL A O 1
ATOM 1951 N N . THR A 1 249 ? -3.385 1.262 -25.853 1.00 83.25 249 THR A N 1
ATOM 1952 C CA . THR A 1 249 ? -1.951 1.001 -25.678 1.00 83.25 249 THR A CA 1
ATOM 1953 C C . THR A 1 249 ? -1.277 0.523 -26.970 1.00 83.25 249 THR A C 1
ATOM 1955 O O . THR A 1 249 ? -0.056 0.575 -27.075 1.00 83.25 249 THR A O 1
ATOM 1958 N N . GLU A 1 250 ? -2.049 0.153 -27.997 1.00 85.06 250 GLU A N 1
ATOM 1959 C CA . GLU A 1 250 ? -1.557 -0.235 -29.328 1.00 85.06 250 GLU A CA 1
ATOM 1960 C C . GLU A 1 250 ? -1.369 1.003 -30.227 1.00 85.06 250 GLU A C 1
ATOM 1962 O O . GLU A 1 250 ? -2.043 1.181 -31.240 1.00 85.06 250 GLU A O 1
ATOM 1967 N N . LEU A 1 251 ? -0.465 1.906 -29.831 1.00 81.00 251 LEU A N 1
ATOM 1968 C CA . LEU A 1 251 ? -0.289 3.221 -30.472 1.00 81.00 251 LEU A CA 1
ATOM 1969 C C . LEU A 1 251 ? 0.233 3.156 -31.917 1.00 81.00 251 LEU A C 1
ATOM 1971 O O . LEU A 1 251 ? 0.000 4.082 -32.692 1.00 81.00 251 LEU A O 1
ATOM 1975 N N . GLN A 1 252 ? 0.960 2.094 -32.270 1.00 83.50 252 GLN A N 1
ATOM 1976 C CA . GLN A 1 252 ? 1.618 1.962 -33.576 1.00 83.50 252 GLN A CA 1
ATOM 1977 C C . GLN A 1 252 ? 0.778 1.200 -34.611 1.00 83.50 252 GLN A C 1
ATOM 1979 O O . GLN A 1 252 ? 1.044 1.311 -35.806 1.00 83.50 252 GLN A O 1
ATOM 1984 N N . ASP A 1 253 ? -0.243 0.458 -34.175 1.00 88.19 253 ASP A N 1
ATOM 1985 C CA . ASP A 1 253 ? -1.079 -0.376 -35.039 1.00 88.19 253 ASP A CA 1
ATOM 1986 C C . ASP A 1 253 ? -2.560 -0.023 -34.848 1.00 88.19 253 ASP A C 1
ATOM 1988 O O . ASP A 1 253 ? -3.244 -0.490 -33.933 1.00 88.19 253 ASP A O 1
ATOM 1992 N N . LEU A 1 254 ? -3.068 0.826 -35.745 1.00 88.19 254 LEU A N 1
ATOM 1993 C CA . LEU A 1 254 ? -4.451 1.303 -35.707 1.00 88.19 254 LEU A CA 1
ATOM 1994 C C . LEU A 1 254 ? -5.476 0.189 -35.947 1.00 88.19 254 LEU A C 1
ATOM 1996 O O . LEU A 1 254 ? -6.592 0.279 -35.432 1.00 88.19 254 LEU A O 1
ATOM 2000 N N . GLU A 1 255 ? -5.140 -0.838 -36.728 1.00 90.31 255 GLU A N 1
ATOM 2001 C CA . GLU A 1 255 ? -6.052 -1.959 -36.971 1.00 90.31 255 GLU A CA 1
ATOM 2002 C C . GLU A 1 255 ? -6.159 -2.826 -35.718 1.00 90.31 255 GLU A C 1
ATOM 2004 O O . GLU A 1 255 ? -7.268 -3.142 -35.270 1.00 90.31 255 GLU A O 1
ATOM 2009 N N . ARG A 1 256 ? -5.019 -3.125 -35.086 1.00 88.88 256 ARG A N 1
ATOM 2010 C CA . ARG A 1 256 ? -4.962 -3.857 -33.818 1.00 88.88 256 ARG A CA 1
ATOM 2011 C C . ARG A 1 256 ? -5.569 -3.079 -32.653 1.00 88.88 256 ARG A C 1
ATOM 2013 O O . ARG A 1 256 ? -6.196 -3.689 -31.788 1.00 88.88 256 ARG A O 1
ATOM 2020 N N . SER A 1 257 ? -5.453 -1.754 -32.652 1.00 89.38 257 SER A N 1
ATOM 2021 C CA . SER A 1 257 ? -6.126 -0.891 -31.679 1.00 89.38 257 SER A CA 1
ATOM 2022 C C . SER A 1 257 ? -7.652 -0.937 -31.829 1.00 89.38 257 SER A C 1
ATOM 2024 O O . SER A 1 257 ? -8.381 -0.952 -30.839 1.00 89.38 257 SER A O 1
ATOM 2026 N N . ARG A 1 258 ? -8.171 -1.006 -33.062 1.00 90.69 258 ARG A N 1
ATOM 2027 C CA . ARG A 1 258 ? -9.620 -0.959 -33.333 1.00 90.69 258 ARG A CA 1
ATOM 2028 C C . ARG A 1 258 ? -10.315 -2.314 -33.299 1.00 90.69 258 ARG A C 1
ATOM 2030 O O . ARG A 1 258 ? -11.534 -2.356 -33.137 1.00 90.69 258 ARG A O 1
ATOM 2037 N N . GLN A 1 259 ? -9.594 -3.415 -33.494 1.00 90.44 259 GLN A N 1
ATOM 2038 C CA . GLN A 1 259 ? -10.210 -4.737 -33.408 1.00 90.44 259 GLN A CA 1
ATOM 2039 C C . GLN A 1 259 ? -10.665 -5.003 -31.965 1.00 90.44 259 GLN A C 1
ATOM 2041 O O . GLN A 1 259 ? -9.919 -4.768 -31.028 1.00 90.44 259 GLN A O 1
ATOM 2046 N N . LEU A 1 260 ? -11.886 -5.504 -31.769 1.00 89.25 260 LEU A N 1
ATOM 2047 C CA . LEU A 1 260 ? -12.447 -5.797 -30.435 1.00 89.25 260 LEU A CA 1
ATOM 2048 C C . LEU A 1 260 ? -12.677 -7.298 -30.207 1.00 89.25 260 LEU A C 1
ATOM 2050 O O . LEU A 1 260 ? -13.366 -7.693 -29.270 1.00 89.25 260 LEU A O 1
ATOM 2054 N N . ARG A 1 261 ? -12.165 -8.148 -31.104 1.00 89.50 261 ARG A N 1
ATOM 2055 C CA . ARG A 1 261 ? -12.412 -9.599 -31.069 1.00 89.50 261 ARG A CA 1
ATOM 2056 C C . ARG A 1 261 ? -11.462 -10.323 -30.123 1.00 89.50 261 ARG A C 1
ATOM 2058 O O . ARG A 1 261 ? -11.816 -11.380 -29.613 1.00 89.50 261 ARG A O 1
ATOM 2065 N N . GLN A 1 262 ? -10.277 -9.764 -29.907 1.00 88.12 262 GLN A N 1
ATOM 2066 C CA . GLN A 1 262 ? -9.257 -10.294 -29.010 1.00 88.12 262 GLN A CA 1
ATOM 2067 C C . GLN A 1 262 ? -8.641 -9.165 -28.184 1.00 88.12 262 GLN A C 1
ATOM 2069 O O . GLN A 1 262 ? -8.547 -8.031 -28.657 1.00 88.12 262 GLN A O 1
ATOM 2074 N N . ALA A 1 263 ? -8.210 -9.492 -26.966 1.00 86.88 263 ALA A N 1
ATOM 2075 C CA . ALA A 1 263 ? -7.441 -8.573 -26.139 1.00 86.88 263 ALA A CA 1
ATOM 2076 C C . ALA A 1 263 ? -6.117 -8.210 -26.824 1.00 86.88 263 ALA A C 1
ATOM 2078 O O . ALA A 1 263 ? -5.452 -9.075 -27.401 1.00 86.88 263 ALA A O 1
ATOM 2079 N N . ALA A 1 264 ? -5.755 -6.932 -26.782 1.00 86.88 264 ALA A N 1
ATOM 2080 C CA . ALA A 1 264 ? -4.494 -6.418 -27.297 1.00 86.88 264 ALA A CA 1
ATOM 2081 C C . ALA A 1 264 ? -3.989 -5.291 -26.392 1.00 86.88 264 ALA A C 1
ATOM 2083 O O . ALA A 1 264 ? -4.761 -4.689 -25.651 1.00 86.88 264 ALA A O 1
ATOM 2084 N N . GLY A 1 265 ? -2.698 -4.996 -26.476 1.00 86.31 265 GLY A N 1
ATOM 2085 C CA . GLY A 1 265 ? -2.069 -3.947 -25.699 1.00 86.31 265 GLY A CA 1
ATOM 2086 C C . GLY A 1 265 ? -1.417 -4.421 -24.409 1.00 86.31 265 GLY A C 1
ATOM 2087 O O . GLY A 1 265 ? -1.208 -5.611 -24.171 1.00 86.31 265 GLY A O 1
ATOM 2088 N N . LEU A 1 266 ? -1.058 -3.440 -23.585 1.00 87.25 266 LEU A N 1
ATOM 2089 C CA . LEU A 1 266 ? -0.505 -3.663 -22.255 1.00 87.25 266 LEU A CA 1
ATOM 2090 C C . LEU A 1 266 ? -1.611 -4.120 -21.299 1.00 87.25 266 LEU A C 1
ATOM 2092 O O . LEU A 1 266 ? -2.635 -3.454 -21.189 1.00 87.25 266 LEU A O 1
ATOM 2096 N N . ASP A 1 267 ? -1.353 -5.212 -20.584 1.00 86.25 267 ASP A N 1
ATOM 2097 C CA . ASP A 1 267 ? -2.242 -5.806 -19.579 1.00 86.25 267 ASP A CA 1
ATOM 2098 C C . ASP A 1 267 ? -1.468 -6.007 -18.262 1.00 86.25 267 ASP A C 1
ATOM 2100 O O . ASP A 1 267 ? -1.137 -7.126 -17.851 1.00 86.25 267 ASP A O 1
ATOM 2104 N N . ASN A 1 268 ? -1.034 -4.895 -17.660 1.00 86.00 268 ASN A N 1
ATOM 2105 C CA . ASN A 1 268 ? -0.182 -4.914 -16.473 1.00 86.00 268 ASN A CA 1
ATOM 2106 C C . ASN A 1 268 ? -0.224 -3.595 -15.680 1.00 86.00 268 ASN A C 1
ATOM 2108 O O . ASN A 1 268 ? -0.892 -2.628 -16.051 1.00 86.00 268 ASN A O 1
ATOM 2112 N N . LEU A 1 269 ? 0.521 -3.562 -14.573 1.00 85.19 269 LEU A N 1
ATOM 2113 C CA . LEU A 1 269 ? 0.831 -2.353 -13.824 1.00 85.19 269 LEU A CA 1
ATOM 2114 C C . LEU A 1 269 ? 1.807 -1.470 -14.615 1.00 85.19 269 LEU A C 1
ATOM 2116 O O . LEU A 1 269 ? 2.901 -1.893 -14.996 1.00 85.19 269 LEU A O 1
ATOM 2120 N N . LEU A 1 270 ? 1.386 -0.231 -14.833 1.00 87.69 270 LEU A N 1
ATOM 2121 C CA . LEU A 1 270 ? 2.072 0.784 -15.608 1.00 87.69 270 LEU A CA 1
ATOM 2122 C C . LEU A 1 270 ? 2.510 1.938 -14.711 1.00 87.69 270 LEU A C 1
ATOM 2124 O O . LEU A 1 270 ? 1.764 2.449 -13.870 1.00 87.69 270 LEU A O 1
ATOM 2128 N N . TYR A 1 271 ? 3.730 2.373 -14.968 1.00 89.56 271 TYR A N 1
ATOM 2129 C CA . TYR A 1 271 ? 4.407 3.479 -14.323 1.00 89.56 271 TYR A CA 1
ATOM 2130 C C . TYR A 1 271 ? 4.667 4.560 -15.354 1.00 89.56 271 TYR A C 1
ATOM 2132 O O . TYR A 1 271 ? 4.909 4.257 -16.519 1.00 89.56 271 TYR A O 1
ATOM 2140 N N . THR A 1 272 ? 4.699 5.818 -14.942 1.00 90.00 272 THR A N 1
ATOM 2141 C CA . THR A 1 272 ? 5.274 6.860 -15.787 1.00 90.00 272 THR A CA 1
ATOM 2142 C C . THR A 1 272 ? 6.088 7.826 -14.934 1.00 90.00 272 THR A C 1
ATOM 2144 O O . THR A 1 272 ? 5.627 8.226 -13.871 1.00 90.00 272 THR A O 1
ATOM 2147 N N . PRO A 1 273 ? 7.315 8.179 -15.350 1.00 90.56 273 PRO A N 1
ATOM 2148 C CA . PRO A 1 273 ? 8.068 9.264 -14.725 1.00 90.56 273 PRO A CA 1
ATOM 2149 C C . PRO A 1 273 ? 7.635 10.648 -15.220 1.00 90.56 273 PRO A C 1
ATOM 2151 O O . PRO A 1 273 ? 8.153 11.654 -14.750 1.00 90.56 273 PRO A O 1
ATOM 2154 N N . ASP A 1 274 ? 6.747 10.703 -16.215 1.00 88.69 274 ASP A N 1
ATOM 2155 C CA . ASP A 1 274 ? 6.336 11.940 -16.879 1.00 88.69 274 ASP A CA 1
ATOM 2156 C C . ASP A 1 274 ? 4.968 12.446 -16.368 1.00 88.69 274 ASP A C 1
ATOM 2158 O O . ASP A 1 274 ? 4.460 13.456 -16.860 1.00 88.69 274 ASP A O 1
ATOM 2162 N N . ALA A 1 275 ? 4.373 11.758 -15.385 1.00 84.69 275 ALA A N 1
ATOM 2163 C CA . ALA A 1 275 ? 3.179 12.175 -14.653 1.00 84.69 275 ALA A CA 1
ATOM 2164 C C . ALA A 1 275 ? 3.107 11.503 -13.268 1.00 84.69 275 ALA A C 1
ATOM 2166 O O . ALA A 1 275 ? 3.591 10.391 -13.080 1.00 84.69 275 ALA A O 1
ATOM 2167 N N . ASP A 1 276 ? 2.434 12.144 -12.313 1.00 81.06 276 ASP A N 1
ATOM 2168 C CA . ASP A 1 276 ? 2.340 11.663 -10.928 1.00 81.06 276 ASP A CA 1
ATOM 2169 C C . ASP A 1 276 ? 1.164 10.687 -10.731 1.00 81.06 276 ASP A C 1
ATOM 2171 O O . ASP A 1 276 ? 0.235 10.934 -9.959 1.00 81.06 276 ASP A O 1
ATOM 2175 N N . PHE A 1 277 ? 1.160 9.574 -11.472 1.00 79.00 277 PHE A N 1
ATOM 2176 C CA . PHE A 1 277 ? 0.197 8.491 -11.259 1.00 79.00 277 PHE A CA 1
ATOM 2177 C C . PHE A 1 277 ? 0.800 7.106 -11.510 1.00 79.00 277 PHE A C 1
ATOM 2179 O O . PHE A 1 277 ? 1.734 6.926 -12.289 1.00 79.00 277 PHE A O 1
ATOM 2186 N N . SER A 1 278 ? 0.199 6.101 -10.874 1.00 75.94 278 SER A N 1
ATOM 2187 C CA . SER A 1 278 ? 0.338 4.695 -11.255 1.00 75.94 278 SER A CA 1
ATOM 2188 C C . SER A 1 278 ? -0.982 4.212 -11.847 1.00 75.94 278 SER A C 1
ATOM 2190 O O . SER A 1 278 ? -2.060 4.651 -11.437 1.00 75.94 278 SER A O 1
ATOM 2192 N N . CYS A 1 279 ? -0.909 3.359 -12.863 1.00 81.50 279 CYS A N 1
ATOM 2193 C CA . CYS A 1 279 ? -2.077 2.910 -13.610 1.00 81.50 279 CYS A CA 1
ATOM 2194 C C . CYS A 1 279 ? -2.047 1.397 -13.770 1.00 81.50 279 CYS A C 1
ATOM 2196 O O . CYS A 1 279 ? -0.985 0.804 -13.905 1.00 81.50 279 CYS A O 1
ATOM 2198 N N . PHE A 1 280 ? -3.217 0.776 -13.798 1.00 78.19 280 PHE A N 1
ATOM 2199 C CA . PHE A 1 280 ? -3.365 -0.581 -14.299 1.00 78.19 280 PHE A CA 1
ATOM 2200 C C . PHE A 1 280 ? -4.096 -0.501 -15.634 1.00 78.19 280 PHE A C 1
ATOM 2202 O O . PHE A 1 280 ? -5.137 0.152 -15.712 1.00 78.19 280 PHE A O 1
ATOM 2209 N N . ALA A 1 281 ? -3.546 -1.147 -16.656 1.00 75.44 281 ALA A N 1
ATOM 2210 C CA . ALA A 1 281 ? -4.251 -1.386 -17.908 1.00 75.44 281 ALA A CA 1
ATOM 2211 C C . ALA A 1 281 ? -4.776 -2.827 -17.901 1.00 75.44 281 ALA A C 1
ATOM 2213 O O . ALA A 1 281 ? -4.012 -3.738 -17.572 1.00 75.44 281 ALA A O 1
ATOM 2214 N N . ASP A 1 282 ? -6.066 -2.993 -18.201 1.00 65.25 282 ASP A N 1
ATOM 2215 C CA . ASP A 1 282 ? -6.783 -4.269 -18.309 1.00 65.25 282 ASP A CA 1
ATOM 2216 C C . ASP A 1 282 ? -7.545 -4.402 -19.639 1.00 65.25 282 ASP A C 1
ATOM 2218 O O . ASP A 1 282 ? -7.826 -3.363 -20.286 1.00 65.25 282 ASP A O 1
#

Secondary structure (DSSP, 8-state):
--EEE---EEEEE-TTSPEEEEE---SS-TTHHHHHHHHH-SSS-HHHHHHHHHHHHTSHHHHHTT-HHHHHHHHHTTTTSBHHHHHHHTT--HHHIIIIIHHHHHHHHSS-TTTSBHHHHHHHHHHHHH-GGGG--EEESS-HIIIIIHHHHHHHHHTT----TT-EEEEEEEEE-TTS-EEEEEEEEEETTEEEEE--S-------HHHHHHHS-GGGGGSHHHHGGGG--PPP--------SS-TT-TT-HHHHH--SS--S--SEEE-SSSS-EEE--

Organism: Mangifera indica (NCBI:txid29780)

Sequence (282 aa):
KNLLVKDHTHTFVNKGGDIGELDFRFPVGAPLHGINAFLTTNQLKAYDKARNALALALSPVVKALITPDGAMKDIRDLDSISFSDWFLSKGGTRTSIQRMWDPVAYALGFIDCDNISARCMLTIFSLFATKTEASLLRMLKGSPDVYLSGPIRKYITDKGGRFHLRWGCREVLYDKSADGDIYVKGLLMSKATNKKVVKADAYVA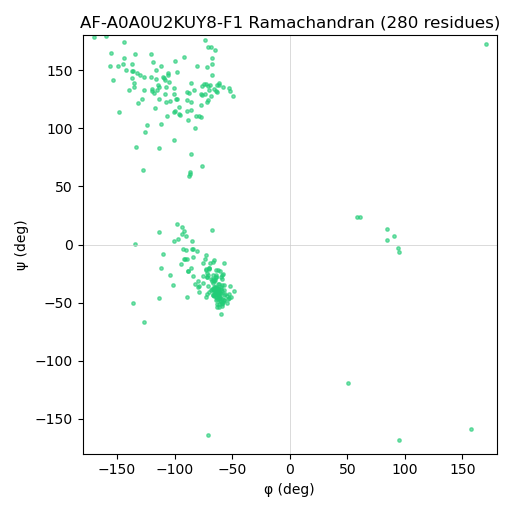ACDVPGIKRLLPLSWREMKFFNNIYELVGVPVVTVQLRYNGWVTELQDLERSRQLRQAAGLDNLLYTPDADFSCFAD

Nearest PDB structures (foldseek):
  5mog-assembly1_C  TM=9.126E-01  e=2.065E-12  Oryza sativa Indica Group
  8eem-assembly2_B  TM=5.348E-01  e=1.683E-02  Corynebacterium ammoniagenes
  8eej-assembly2_A  TM=5.683E-01  e=5.442E-02  Corynebacterium ammoniagenes
  7e0c-assembly1_A  TM=4.509E-01  e=2.465E+00  Streptomyces sp. X-119-6
  7oko-assembly1_AB  TM=3.070E-01  e=7.087E+00  Salmonella enterica

Mean predicted aligned error: 6.03 Å

Foldseek 3Di:
DQWAWDQLWAWAQEPPRDTWIQHLPDPDFAPVSNVVSLQPIPLDDPVLSVQQNQLVCPALLVVCVPPVVVSLVVLVVQQPAFQVVSSVVSRHDPSCQLRPVQLVCCVQAVGGRRPHGNSSVVVLSSCRRHPRCSSTDIDGPDDCCVRPVVVVVVVCVVVVHDDDPQKDFQEFAWDADPVGDIDTQFTWIDHDPDIDTHGDPDDDDPDDLVSLVRHDDPVCCVPPVSVVSVVDDGDDDDDDDDDDCFQPQPVPDPVNRNDPPDDDHDQAWYTYSVDSHIDGDD

pLDDT: mean 89.98, std 7.38, range [61.03, 98.5]